Protein AF-H3CM18-F1 (afdb_monomer)

Solvent-accessible surface area (backbone atoms only — not comparable to full-atom values): 14205 Å² total; per-residue (Å²): 119,66,67,60,45,54,50,50,44,65,71,44,65,82,78,53,64,36,72,34,76,37,64,39,83,88,48,70,54,73,60,40,36,54,47,7,52,74,24,71,33,48,49,45,80,38,61,81,60,96,53,33,67,56,54,52,48,52,54,46,60,52,67,70,42,72,53,30,31,61,31,39,55,49,64,57,75,88,46,47,74,44,69,46,74,45,70,38,64,66,42,31,59,94,61,53,82,67,71,40,66,42,60,67,62,86,75,58,61,64,46,58,38,35,42,35,24,42,33,93,88,50,71,45,74,51,77,52,65,45,54,71,78,64,53,61,82,74,39,67,91,42,48,89,67,58,65,60,42,68,60,51,49,34,50,51,54,44,37,53,52,25,56,53,43,36,76,46,84,54,77,64,57,17,51,52,27,44,52,52,28,38,54,50,27,61,76,71,68,45,68,36,81,79,36,69,46,76,50,76,67,94,84,88,63,96,68,68,49,72,49,70,40,75,51,74,69,56,46,47,51,43,61,74,66,67,62,80,86,58,96,71,68,79,75,73,77,76,78,82,74,72

Radius of gyration: 20.92 Å; Cα contacts (8 Å, |Δi|>4): 311; chains: 1; bounding box: 53×50×68 Å

Organism: Tetraodon nigroviridis (NCBI:txid99883)

pLDDT: mean 83.77, std 15.46, range [30.53, 97.31]

Nearest PDB structures (foldseek):
  6fpz-assembly2_B  TM=9.221E-01  e=5.037E-20  Homo sapiens
  6fpy-assembly2_B  TM=8.933E-01  e=3.295E-20  Homo sapiens
  6fpy-assembly1_A  TM=9.038E-01  e=7.247E-20  Homo sapiens
  9c4f-assembly1_I  TM=1.002E+00  e=1.007E-04  Homo sapiens
  4fx5-assembly1_A  TM=4.300E-01  e=2.652E-05  Catenulispora acidiphila DSM 44928

Mean predicted aligned error: 8.98 Å

Structure (mmCIF, N/CA/C/O backbone):
data_AF-H3CM18-F1
#
_entry.id   AF-H3CM18-F1
#
loop_
_atom_site.group_PDB
_atom_site.id
_atom_site.type_symbol
_atom_site.label_atom_id
_atom_site.label_alt_id
_atom_site.label_comp_id
_atom_site.label_asym_id
_atom_site.label_entity_id
_atom_site.label_seq_id
_atom_site.pdbx_PDB_ins_code
_atom_site.Cartn_x
_atom_site.Cartn_y
_atom_site.Cartn_z
_atom_site.occupancy
_atom_site.B_iso_or_equiv
_atom_site.auth_seq_id
_atom_site.auth_comp_id
_atom_site.auth_asym_id
_atom_site.auth_atom_id
_atom_site.pdbx_PDB_model_num
ATOM 1 N N . ILE A 1 1 ? -10.435 23.063 1.776 1.00 58.28 1 ILE A N 1
ATOM 2 C CA . ILE A 1 1 ? -10.333 21.583 1.807 1.00 58.28 1 ILE A CA 1
ATOM 3 C C . ILE A 1 1 ? -9.225 21.092 2.759 1.00 58.28 1 ILE A C 1
ATOM 5 O O . ILE A 1 1 ? -9.538 20.151 3.476 1.00 58.28 1 ILE A O 1
ATOM 9 N N . PRO A 1 2 ? -8.047 21.751 2.907 1.00 77.19 2 PRO A N 1
ATOM 10 C CA . PRO A 1 2 ? -7.020 21.312 3.871 1.00 77.19 2 PRO A CA 1
ATOM 11 C C . PRO A 1 2 ? -7.484 21.345 5.336 1.00 77.19 2 PRO A C 1
ATOM 13 O O . PRO A 1 2 ? -7.176 20.444 6.100 1.00 77.19 2 PRO A O 1
ATOM 16 N N . VAL A 1 3 ? -8.314 22.332 5.703 1.00 92.75 3 VAL A N 1
ATOM 17 C CA . VAL A 1 3 ? -8.737 22.569 7.099 1.00 92.75 3 VAL A CA 1
ATOM 18 C C . VAL A 1 3 ? -9.345 21.332 7.770 1.00 92.75 3 VAL A C 1
ATOM 20 O O . VAL A 1 3 ? -9.093 21.083 8.940 1.00 92.75 3 VAL A O 1
ATOM 23 N N . ILE A 1 4 ? -10.146 20.534 7.052 1.00 93.31 4 ILE A N 1
ATOM 24 C CA . ILE A 1 4 ? -10.761 19.340 7.656 1.00 93.31 4 ILE A CA 1
ATOM 25 C C . ILE A 1 4 ? -9.709 18.248 7.881 1.00 93.31 4 ILE A C 1
ATOM 27 O O . ILE A 1 4 ? -9.710 17.634 8.940 1.00 93.31 4 ILE A O 1
ATOM 31 N N . GLN A 1 5 ? -8.812 18.026 6.917 1.00 90.94 5 GLN A N 1
ATOM 32 C CA . GLN A 1 5 ? -7.733 17.038 7.037 1.00 90.94 5 GLN A CA 1
ATOM 33 C C . GLN A 1 5 ? -6.787 17.401 8.186 1.00 90.94 5 GLN A C 1
ATOM 35 O O . GLN A 1 5 ? -6.513 16.556 9.033 1.00 90.94 5 GLN A O 1
ATOM 40 N N . GLU A 1 6 ? -6.397 18.674 8.288 1.00 91.38 6 GLU A N 1
ATOM 41 C CA . GLU A 1 6 ? -5.585 19.191 9.395 1.00 91.38 6 GLU A CA 1
ATOM 42 C C . GLU A 1 6 ? -6.279 19.012 10.749 1.00 91.38 6 GLU A C 1
ATOM 44 O O . GLU A 1 6 ? -5.667 18.511 11.691 1.00 91.38 6 GLU A O 1
ATOM 49 N N . ASN A 1 7 ? -7.568 19.357 10.846 1.00 95.19 7 ASN A N 1
ATOM 50 C CA . ASN A 1 7 ? -8.335 19.201 12.082 1.00 95.19 7 ASN A CA 1
ATOM 51 C C . ASN A 1 7 ? -8.431 17.734 12.517 1.00 95.19 7 ASN A C 1
ATOM 53 O O . ASN A 1 7 ? -8.271 17.433 13.697 1.00 95.19 7 ASN A O 1
ATOM 57 N N . VAL A 1 8 ? -8.695 16.823 11.575 1.00 94.50 8 VAL A N 1
ATOM 58 C CA . VAL A 1 8 ? -8.793 15.383 11.850 1.00 94.50 8 VAL A CA 1
ATOM 59 C C . VAL A 1 8 ? -7.440 14.831 12.289 1.00 94.50 8 VAL A C 1
ATOM 61 O O . VAL A 1 8 ? -7.366 14.177 13.326 1.00 94.50 8 VAL A O 1
ATOM 64 N N . LYS A 1 9 ? -6.364 15.167 11.570 1.00 92.00 9 LYS A N 1
ATOM 65 C CA . LYS A 1 9 ? -4.993 14.769 11.913 1.00 92.00 9 LYS A CA 1
ATOM 66 C C . LYS A 1 9 ? -4.586 15.249 13.306 1.00 92.00 9 LYS A C 1
ATOM 68 O O . LYS A 1 9 ? -4.049 14.475 14.097 1.00 92.00 9 LYS A O 1
ATOM 73 N N . ALA A 1 10 ? -4.888 16.506 13.632 1.00 94.19 10 ALA A N 1
ATOM 74 C CA . ALA A 1 10 ? -4.617 17.075 14.948 1.00 94.19 10 ALA A CA 1
ATOM 75 C C . ALA A 1 10 ? -5.433 16.400 16.062 1.00 94.19 10 ALA A C 1
ATOM 77 O O . ALA A 1 10 ? -4.919 16.210 17.161 1.00 94.19 10 ALA A O 1
ATOM 78 N N . ALA A 1 11 ? -6.687 16.028 15.786 1.00 95.31 11 ALA A N 1
ATOM 79 C CA . ALA A 1 11 ? -7.557 15.373 16.758 1.00 95.31 11 ALA A CA 1
ATOM 80 C C . ALA A 1 11 ? -7.178 13.905 17.012 1.00 95.31 11 ALA A C 1
ATOM 82 O O . ALA A 1 11 ? -7.255 13.452 18.150 1.00 95.31 11 ALA A O 1
ATOM 83 N N . ILE A 1 12 ? -6.773 13.168 15.973 1.00 95.25 12 ILE A N 1
ATOM 84 C CA . ILE A 1 12 ? -6.346 11.766 16.084 1.00 95.25 12 ILE A CA 1
ATOM 85 C C . ILE A 1 12 ? -4.975 11.666 16.757 1.00 95.25 12 ILE A C 1
ATOM 87 O O . ILE A 1 12 ? -4.747 10.760 17.559 1.00 95.25 12 ILE A O 1
ATOM 91 N N . GLY A 1 13 ? -4.050 12.574 16.430 1.00 91.31 13 GLY A N 1
ATOM 92 C CA . GLY A 1 13 ? -2.745 12.660 17.091 1.00 91.31 13 GLY A CA 1
ATOM 93 C C . GLY A 1 13 ? -1.911 11.375 17.012 1.00 91.31 13 GLY A C 1
ATOM 94 O O . GLY A 1 13 ? -1.118 11.114 17.911 1.00 91.31 13 GLY A O 1
ATOM 95 N N . GLY A 1 14 ? -2.127 10.549 15.982 1.00 87.38 14 GLY A N 1
ATOM 96 C CA . GLY A 1 14 ? -1.468 9.250 15.802 1.00 87.38 14 GLY A CA 1
ATOM 97 C C . GLY A 1 14 ? -1.941 8.133 16.741 1.00 87.38 14 GLY A C 1
ATOM 98 O O . GLY A 1 14 ? -1.372 7.050 16.711 1.00 87.38 14 GLY A O 1
ATOM 99 N N . GLN A 1 15 ? -2.968 8.364 17.566 1.00 87.75 15 GLN A N 1
ATOM 100 C CA . GLN A 1 15 ? -3.438 7.388 18.562 1.00 87.75 15 GLN A CA 1
ATOM 101 C C . GLN A 1 15 ? -4.435 6.365 18.007 1.00 87.75 15 GLN A C 1
ATOM 103 O O . GLN A 1 15 ? -4.699 5.346 18.642 1.00 87.75 15 GLN A O 1
ATOM 108 N N . MET A 1 16 ? -5.040 6.658 16.858 1.00 88.94 16 MET A N 1
ATOM 109 C CA . MET A 1 16 ? -6.046 5.818 16.216 1.00 88.94 16 MET A CA 1
ATOM 110 C C . MET A 1 16 ? -5.800 5.794 14.712 1.00 88.94 16 MET A C 1
ATOM 112 O O . MET A 1 16 ? -5.297 6.767 14.150 1.00 88.94 16 MET A O 1
ATOM 116 N N . SER A 1 17 ? -6.207 4.709 14.062 1.00 91.88 17 SER A N 1
ATOM 117 C CA . SER A 1 17 ? -6.252 4.652 12.603 1.00 91.88 17 SER A CA 1
ATOM 118 C C . SER A 1 17 ? -7.603 5.113 12.081 1.00 91.88 17 SER A C 1
ATOM 120 O O . SER A 1 17 ? -8.644 4.779 12.651 1.00 91.88 17 SER A O 1
ATOM 122 N N . LEU A 1 18 ? -7.593 5.862 10.979 1.00 94.38 18 LEU A N 1
ATOM 123 C CA . LEU A 1 18 ? -8.806 6.298 10.296 1.00 94.38 18 LEU A CA 1
ATOM 124 C C . LEU A 1 18 ? -8.999 5.541 8.988 1.00 94.38 18 LEU A C 1
ATOM 126 O O . LEU A 1 18 ? -8.220 5.678 8.048 1.00 94.38 18 LEU A O 1
ATOM 130 N N . PHE A 1 19 ? -10.115 4.828 8.907 1.00 95.31 19 PHE A N 1
ATOM 131 C CA . PHE A 1 19 ? -10.556 4.151 7.700 1.00 95.31 19 PHE A CA 1
ATOM 132 C C . PHE A 1 19 ? -11.755 4.873 7.091 1.00 95.31 19 PHE A C 1
ATOM 134 O O . PHE A 1 19 ? -12.797 5.003 7.735 1.00 95.31 19 PHE A O 1
ATOM 141 N N . SER A 1 20 ? -11.623 5.343 5.850 1.00 95.75 20 SER A N 1
ATOM 142 C CA . SER A 1 20 ? -12.697 6.078 5.170 1.00 95.75 20 SER A CA 1
ATOM 143 C C . SER A 1 20 ? -13.410 5.211 4.138 1.00 95.75 20 SER A C 1
ATOM 145 O O . SER A 1 20 ? -12.782 4.652 3.245 1.00 95.75 20 SER A O 1
ATOM 147 N N . LEU A 1 21 ? -14.739 5.163 4.196 1.00 95.69 21 LEU A N 1
ATOM 148 C CA . LEU A 1 21 ? -15.564 4.422 3.239 1.00 95.69 21 LEU A CA 1
ATOM 149 C C . LEU A 1 21 ? -16.288 5.393 2.303 1.00 95.69 21 LEU A C 1
ATOM 151 O O . LEU A 1 21 ? -17.205 6.107 2.707 1.00 95.69 21 LEU A O 1
ATOM 155 N N . GLY A 1 22 ? -15.861 5.439 1.043 1.00 94.75 22 GLY A N 1
ATOM 156 C CA . GLY A 1 22 ? -16.456 6.292 0.018 1.00 94.75 22 GLY A CA 1
ATOM 157 C C . GLY A 1 22 ? -17.560 5.567 -0.746 1.00 94.75 22 GLY A C 1
ATOM 158 O O . GLY A 1 22 ? -17.254 4.821 -1.677 1.00 94.75 22 GLY A O 1
ATOM 159 N N . PHE A 1 23 ? -18.825 5.813 -0.401 1.00 94.12 23 PHE A N 1
ATOM 160 C CA . PHE A 1 23 ? -19.986 5.175 -1.036 1.00 94.12 23 PHE A CA 1
ATOM 161 C C . PHE A 1 23 ? -20.404 5.897 -2.324 1.00 94.12 23 PHE A C 1
ATOM 163 O O . PHE A 1 23 ? -20.745 7.077 -2.281 1.00 94.12 23 PHE A O 1
ATOM 170 N N . GLY A 1 24 ? -20.383 5.188 -3.455 1.00 89.69 24 GLY A N 1
ATOM 171 C CA . GLY A 1 24 ? -20.892 5.667 -4.744 1.00 89.69 24 GLY A CA 1
ATOM 172 C C . GLY A 1 24 ? -20.149 6.861 -5.350 1.00 89.69 24 GLY A C 1
ATOM 173 O O . GLY A 1 24 ? -19.279 7.477 -4.736 1.00 89.69 24 GLY A O 1
ATOM 174 N N . ASN A 1 25 ? -20.469 7.224 -6.590 1.00 88.06 25 ASN A N 1
ATOM 175 C CA . ASN A 1 25 ? -19.660 8.178 -7.362 1.00 88.06 25 ASN A CA 1
ATOM 176 C C . ASN A 1 25 ? -19.672 9.633 -6.883 1.00 88.06 25 ASN A C 1
ATOM 178 O O . ASN A 1 25 ? -18.815 10.407 -7.303 1.00 88.06 25 ASN A O 1
ATOM 182 N N . ASP A 1 26 ? -20.507 9.974 -5.903 1.00 88.94 26 ASP A N 1
ATOM 183 C CA . ASP A 1 26 ? -20.708 11.342 -5.415 1.00 88.94 26 ASP A CA 1
ATOM 184 C C . ASP A 1 26 ? -19.855 11.780 -4.225 1.00 88.94 26 ASP A C 1
ATOM 186 O O . ASP A 1 26 ? -20.077 12.834 -3.629 1.00 88.94 26 ASP A O 1
ATOM 190 N N . VAL A 1 27 ? -18.784 11.038 -3.952 1.00 90.31 27 VAL A N 1
ATOM 191 C CA . VAL A 1 27 ? -17.781 11.394 -2.946 1.00 90.31 27 VAL A CA 1
ATOM 192 C C . VAL A 1 27 ? -16.486 11.898 -3.580 1.00 90.31 27 VAL A C 1
ATOM 194 O O . VAL A 1 27 ? -16.049 11.426 -4.628 1.00 90.31 27 VAL A O 1
ATOM 197 N N . LYS A 1 28 ? -15.812 12.832 -2.904 1.00 90.88 28 LYS A N 1
ATOM 198 C CA . LYS A 1 28 ? -14.442 13.233 -3.249 1.00 90.88 28 LYS A CA 1
ATOM 199 C C . LYS A 1 28 ? -13.460 12.194 -2.710 1.00 90.88 28 LYS A C 1
ATOM 201 O O . LYS A 1 28 ? -12.864 12.397 -1.657 1.00 90.88 28 LYS A O 1
ATOM 206 N N . TYR A 1 29 ? -13.300 11.078 -3.414 1.00 90.50 29 TYR A N 1
ATOM 207 C CA . TYR A 1 29 ? -12.413 9.994 -2.975 1.00 90.50 29 TYR A CA 1
ATOM 208 C C . TYR A 1 29 ? -10.959 10.427 -2.704 1.00 90.50 29 TYR A C 1
ATOM 210 O O . TYR A 1 29 ? -10.452 10.075 -1.644 1.00 90.50 29 TYR A O 1
ATOM 218 N N . PRO A 1 30 ? -10.305 11.258 -3.544 1.00 88.50 30 PRO A N 1
ATOM 219 C CA . PRO A 1 30 ? -8.938 11.729 -3.280 1.00 88.50 30 PRO A CA 1
ATOM 220 C C . PRO A 1 30 ? -8.786 12.435 -1.927 1.00 88.50 30 PRO A C 1
ATOM 222 O O . PRO A 1 30 ? -7.756 12.334 -1.268 1.00 88.50 30 PRO A O 1
ATOM 225 N N . PHE A 1 31 ? -9.833 13.133 -1.480 1.00 90.50 31 PHE A N 1
ATOM 226 C CA . PHE A 1 31 ? -9.851 13.770 -0.167 1.00 90.50 31 PHE A CA 1
ATOM 227 C C . PHE A 1 31 ? -9.885 12.739 0.973 1.00 90.50 31 PHE A C 1
ATOM 229 O O . PHE A 1 31 ? -9.154 12.900 1.951 1.00 90.50 31 PHE A O 1
ATOM 236 N N . LEU A 1 32 ? -10.697 11.683 0.835 1.00 92.81 32 LEU A N 1
ATOM 237 C CA . LEU A 1 32 ? -10.768 10.581 1.801 1.00 92.81 32 LEU A CA 1
ATOM 238 C C . LEU A 1 32 ? -9.473 9.765 1.842 1.00 92.81 32 LEU A C 1
ATOM 240 O O . LEU A 1 32 ? -9.028 9.377 2.920 1.00 92.81 32 LEU A O 1
ATOM 244 N N . ASP A 1 33 ? -8.871 9.527 0.678 1.00 89.94 33 ASP A N 1
ATOM 245 C CA . ASP A 1 33 ? -7.618 8.787 0.528 1.00 89.94 33 ASP A CA 1
ATOM 246 C C . ASP A 1 33 ? -6.479 9.490 1.270 1.00 89.94 33 ASP A C 1
ATOM 248 O O . ASP A 1 33 ? -5.867 8.904 2.161 1.00 89.94 33 ASP A O 1
ATOM 252 N N . VAL A 1 34 ? -6.280 10.789 1.017 1.00 88.94 34 VAL A N 1
ATOM 253 C CA . VAL A 1 34 ? -5.279 11.588 1.743 1.00 88.94 34 VAL A CA 1
ATOM 254 C C . VAL A 1 34 ? -5.578 11.623 3.245 1.00 88.94 34 VAL A C 1
ATOM 256 O O . VAL A 1 34 ? -4.678 11.384 4.043 1.00 88.94 34 VAL A O 1
ATOM 259 N N . MET A 1 35 ? -6.835 11.852 3.648 1.00 91.19 35 MET A N 1
ATOM 260 C CA . MET A 1 35 ? -7.200 11.915 5.070 1.00 91.19 35 MET A CA 1
ATOM 261 C C . MET A 1 35 ? -6.902 10.603 5.810 1.00 91.19 35 MET A C 1
ATOM 263 O O . MET A 1 35 ? -6.413 10.641 6.934 1.00 91.19 35 MET A O 1
ATOM 267 N N . SER A 1 36 ? -7.191 9.454 5.197 1.00 93.19 36 SER A N 1
ATOM 268 C CA . SER A 1 36 ? -6.970 8.142 5.822 1.00 93.19 36 SER A CA 1
ATOM 269 C C . SER A 1 36 ? -5.478 7.822 5.925 1.00 93.19 36 SER A C 1
ATOM 271 O O . SER A 1 36 ? -5.008 7.412 6.984 1.00 93.19 36 SER A O 1
ATOM 273 N N . ARG A 1 37 ? -4.711 8.103 4.862 1.00 88.38 37 ARG A N 1
ATOM 274 C CA . ARG A 1 37 ? -3.256 7.877 4.818 1.00 88.38 37 ARG A CA 1
ATOM 275 C C . ARG A 1 37 ? -2.498 8.710 5.844 1.00 88.38 37 ARG A C 1
ATOM 277 O O . ARG A 1 37 ? -1.578 8.212 6.479 1.00 88.38 37 ARG A O 1
ATOM 284 N N . GLU A 1 38 ? -2.901 9.962 6.048 1.00 88.31 38 GLU A N 1
ATOM 285 C CA . GLU A 1 38 ? -2.305 10.819 7.081 1.00 88.31 38 GLU A CA 1
ATOM 286 C C . GLU A 1 38 ? -2.602 10.357 8.517 1.00 88.31 38 GLU A C 1
ATOM 288 O O . GLU A 1 38 ? -2.036 10.905 9.462 1.00 88.31 38 GLU A O 1
ATOM 293 N N . ASN A 1 39 ? -3.492 9.376 8.681 1.00 92.00 39 ASN A N 1
ATOM 294 C CA . ASN A 1 39 ? -3.967 8.860 9.958 1.00 92.00 39 ASN A CA 1
ATOM 295 C C . ASN A 1 39 ? -3.886 7.325 10.000 1.00 92.00 39 ASN A C 1
ATOM 297 O O . ASN A 1 39 ? -4.820 6.675 10.463 1.00 92.00 39 ASN A O 1
ATOM 301 N N . ASN A 1 40 ? -2.786 6.747 9.502 1.00 90.44 40 ASN A N 1
ATOM 302 C CA . ASN A 1 40 ? -2.446 5.322 9.633 1.00 90.44 40 ASN A CA 1
ATOM 303 C C . ASN A 1 40 ? -3.547 4.346 9.172 1.00 90.44 40 ASN A C 1
ATOM 305 O O . ASN A 1 40 ? -3.694 3.258 9.731 1.00 90.44 40 ASN A O 1
ATOM 309 N N . GLY A 1 41 ? -4.352 4.739 8.187 1.00 90.81 41 GLY A N 1
ATOM 310 C CA . GLY A 1 41 ? -5.407 3.904 7.626 1.00 90.81 41 GLY A CA 1
ATOM 311 C C . GLY A 1 41 ? -5.527 4.064 6.117 1.00 90.81 41 GLY A C 1
ATOM 312 O O . GLY A 1 41 ? -4.662 4.635 5.452 1.00 90.81 41 GLY A O 1
ATOM 313 N N . LEU A 1 42 ? -6.619 3.545 5.560 1.00 90.81 42 LEU A N 1
ATOM 314 C CA . LEU A 1 42 ? -6.871 3.553 4.120 1.00 90.81 42 LEU A CA 1
ATOM 315 C C . LEU A 1 42 ? -8.297 3.984 3.793 1.00 90.81 42 LEU A C 1
ATOM 317 O O . LEU A 1 42 ? -9.218 3.841 4.601 1.00 90.81 42 LEU A O 1
ATOM 321 N N . ALA A 1 43 ? -8.476 4.505 2.582 1.00 92.81 43 ALA A N 1
ATOM 322 C CA . ALA A 1 43 ? -9.797 4.717 2.019 1.00 92.81 43 ALA A CA 1
ATOM 323 C C . ALA A 1 43 ? -10.206 3.504 1.177 1.00 92.81 43 ALA A C 1
ATOM 325 O O . ALA A 1 43 ? -9.397 2.966 0.421 1.00 92.81 43 ALA A O 1
ATOM 326 N N . ARG A 1 44 ? -11.470 3.090 1.286 1.00 93.38 44 ARG A N 1
ATOM 327 C CA . ARG A 1 44 ? -12.064 2.032 0.465 1.00 93.38 44 ARG A CA 1
ATOM 328 C C . ARG A 1 44 ? -13.285 2.562 -0.262 1.00 93.38 44 ARG A C 1
ATOM 330 O O . ARG A 1 44 ? -14.120 3.287 0.285 1.00 93.38 44 ARG A O 1
ATOM 337 N N . ARG A 1 45 ? -13.390 2.174 -1.526 1.00 91.38 45 ARG A N 1
ATOM 338 C CA . ARG A 1 45 ? -14.547 2.444 -2.365 1.00 91.38 45 ARG A CA 1
ATOM 339 C C . ARG A 1 45 ? -15.639 1.414 -2.109 1.00 91.38 45 ARG A C 1
ATOM 341 O O . ARG A 1 45 ? -15.365 0.225 -2.205 1.00 91.38 45 ARG A O 1
ATOM 348 N N . ILE A 1 46 ? -16.856 1.884 -1.845 1.00 93.12 46 ILE A N 1
ATOM 349 C CA . ILE A 1 46 ? -18.059 1.049 -1.817 1.00 93.12 46 ILE A CA 1
ATOM 350 C C . ILE A 1 46 ? -18.895 1.400 -3.044 1.00 93.12 46 ILE A C 1
ATOM 352 O O . ILE A 1 46 ? -19.322 2.547 -3.198 1.00 93.12 46 ILE A O 1
ATOM 356 N N . TYR A 1 47 ? -19.074 0.437 -3.941 1.00 90.81 47 TYR A N 1
ATOM 357 C CA . TYR A 1 47 ? -19.869 0.620 -5.152 1.00 90.81 47 TYR A CA 1
ATOM 358 C C . T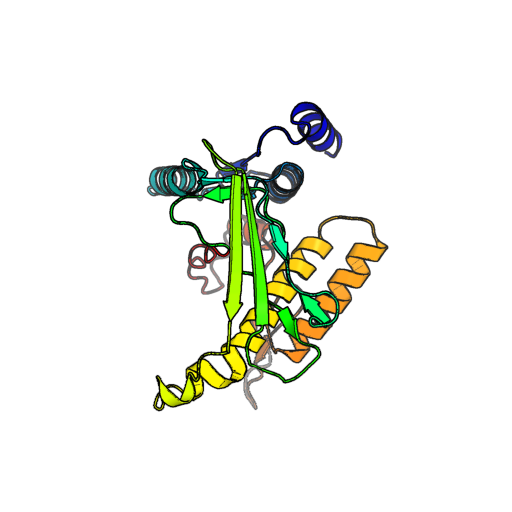YR A 1 47 ? -21.351 0.450 -4.841 1.00 90.81 47 TYR A C 1
ATOM 360 O O . TYR A 1 47 ? -21.741 -0.389 -4.030 1.00 90.81 47 TYR A O 1
ATOM 368 N N . GLU A 1 48 ? -22.182 1.257 -5.494 1.00 90.06 48 GLU A N 1
ATOM 369 C CA . GLU A 1 48 ? -23.630 1.174 -5.335 1.00 90.06 48 GLU A CA 1
ATOM 370 C C . GLU A 1 48 ? -24.140 -0.080 -6.043 1.00 90.06 48 GLU A C 1
ATOM 372 O O . GLU A 1 48 ? -23.915 -0.272 -7.237 1.00 90.06 48 GLU A O 1
ATOM 377 N N . GLY A 1 49 ? -24.820 -0.948 -5.304 1.00 90.19 49 GLY A N 1
ATOM 378 C CA . GLY A 1 49 ? -25.264 -2.232 -5.823 1.00 90.19 49 GLY A CA 1
ATOM 379 C C . GLY A 1 49 ? -25.905 -3.090 -4.744 1.00 90.19 49 GLY A C 1
ATOM 380 O O . GLY A 1 49 ? -25.900 -2.748 -3.559 1.00 90.19 49 GLY A O 1
ATOM 381 N N . SER A 1 50 ? -26.463 -4.229 -5.154 1.00 85.00 50 SER A N 1
ATOM 382 C CA . SER A 1 50 ? -27.045 -5.211 -4.230 1.00 85.00 50 SER A CA 1
ATOM 383 C C . SER A 1 50 ? -26.009 -5.845 -3.294 1.00 85.00 50 SER A C 1
ATOM 385 O O . SER A 1 50 ? -26.366 -6.379 -2.250 1.00 85.00 50 SER A O 1
ATOM 387 N N . ASP A 1 51 ? -24.734 -5.791 -3.665 1.00 92.25 51 ASP A N 1
ATOM 388 C CA . ASP A 1 51 ? -23.589 -6.335 -2.942 1.00 92.25 51 ASP A CA 1
ATOM 389 C C . ASP A 1 51 ? -22.894 -5.303 -2.035 1.00 92.25 51 ASP A C 1
ATOM 391 O O . ASP A 1 51 ? -21.960 -5.662 -1.322 1.00 92.25 51 ASP A O 1
ATOM 395 N N . ALA A 1 52 ? -23.355 -4.047 -1.987 1.00 92.75 52 ALA A N 1
ATOM 396 C CA . ALA A 1 52 ? -22.736 -3.002 -1.165 1.00 92.75 52 ALA A CA 1
ATOM 397 C C . ALA A 1 52 ? -22.638 -3.393 0.323 1.00 92.75 52 ALA A C 1
ATOM 399 O O . ALA A 1 52 ? -21.642 -3.107 0.984 1.00 92.75 52 ALA A O 1
ATOM 400 N N . ALA A 1 53 ? -23.644 -4.104 0.846 1.00 94.38 53 ALA A N 1
ATOM 401 C CA . ALA A 1 53 ? -23.616 -4.631 2.210 1.00 94.38 53 ALA A CA 1
ATOM 402 C C . ALA A 1 53 ? -22.482 -5.654 2.423 1.00 94.38 53 ALA A C 1
ATOM 404 O O . ALA A 1 53 ? -21.836 -5.636 3.468 1.00 94.38 53 ALA A O 1
ATOM 405 N N . LEU A 1 54 ? -22.200 -6.500 1.425 1.00 94.88 54 LEU A N 1
ATOM 406 C CA . LEU A 1 54 ? -21.098 -7.466 1.467 1.00 94.88 54 LEU A CA 1
ATOM 407 C C . LEU A 1 54 ? -19.740 -6.772 1.343 1.00 94.88 54 LEU A C 1
ATOM 409 O O . LEU A 1 54 ? -18.805 -7.160 2.032 1.00 94.88 54 LEU A O 1
ATOM 413 N N . GLN A 1 55 ? -19.633 -5.725 0.520 1.00 93.56 55 GLN A N 1
ATOM 414 C CA . GLN A 1 55 ? -18.412 -4.915 0.429 1.00 93.56 55 GLN A CA 1
ATOM 415 C C . GLN A 1 55 ? -18.079 -4.249 1.776 1.00 93.56 55 GLN A C 1
ATOM 417 O O . GLN A 1 55 ? -16.925 -4.253 2.198 1.00 93.56 55 GLN A O 1
ATOM 422 N N . LEU A 1 56 ? -19.091 -3.714 2.471 1.00 93.50 56 LEU A N 1
ATOM 423 C CA . LEU A 1 56 ? -18.938 -3.131 3.809 1.00 93.50 56 LEU A CA 1
ATOM 424 C C . LEU A 1 56 ? -18.528 -4.177 4.850 1.00 93.50 56 LEU A C 1
ATOM 426 O O . LEU A 1 56 ? -17.628 -3.919 5.646 1.00 93.50 56 LEU A O 1
ATOM 430 N N . GLN A 1 57 ? -19.175 -5.345 4.835 1.00 94.25 57 GLN A N 1
ATOM 431 C CA . GLN A 1 57 ? -18.838 -6.443 5.736 1.00 94.25 57 GLN A CA 1
ATOM 432 C C . GLN A 1 57 ? -17.408 -6.937 5.495 1.00 94.25 57 GLN A C 1
ATOM 434 O O . GLN A 1 57 ? -16.635 -7.010 6.441 1.00 94.25 57 GLN A O 1
ATOM 439 N N . GLY A 1 58 ? -17.039 -7.206 4.241 1.00 92.38 58 GLY A N 1
ATOM 440 C CA . GLY A 1 58 ? -15.700 -7.678 3.893 1.00 92.38 58 GLY A CA 1
ATOM 441 C C . GLY A 1 58 ? -14.612 -6.685 4.294 1.00 92.38 58 GLY A C 1
ATOM 442 O O . GLY A 1 58 ? -13.586 -7.090 4.831 1.00 92.38 58 GLY A O 1
ATOM 443 N N . PHE A 1 59 ? -14.863 -5.383 4.118 1.00 92.88 59 PHE A N 1
ATOM 444 C CA . PHE A 1 59 ? -13.953 -4.356 4.617 1.00 92.88 59 PHE A CA 1
ATOM 445 C C . PHE A 1 59 ? -13.824 -4.388 6.144 1.00 92.88 59 PHE A C 1
ATOM 447 O O . PHE A 1 59 ? -12.721 -4.283 6.669 1.00 92.88 59 PHE A O 1
ATOM 454 N N . TYR A 1 60 ? -14.936 -4.515 6.872 1.00 93.38 60 TYR A N 1
ATOM 455 C CA . TYR A 1 60 ? -14.884 -4.594 8.328 1.00 93.38 60 TYR A CA 1
ATOM 456 C C . TYR A 1 60 ? -14.115 -5.831 8.794 1.00 93.38 60 TYR A C 1
ATOM 458 O O . TYR A 1 60 ? -13.243 -5.705 9.646 1.00 93.38 60 TYR A O 1
ATOM 466 N N . ASP A 1 61 ? -14.385 -6.996 8.207 1.00 92.12 61 ASP A N 1
ATOM 467 C CA . ASP A 1 61 ? -13.702 -8.245 8.543 1.00 92.12 61 ASP A CA 1
ATOM 468 C C . ASP A 1 61 ? -12.176 -8.110 8.354 1.00 92.12 61 ASP A C 1
ATOM 470 O O . ASP A 1 61 ? -11.428 -8.527 9.238 1.00 92.12 61 ASP A O 1
ATOM 474 N N . GLU A 1 62 ? -11.728 -7.422 7.294 1.00 89.38 62 GLU A N 1
ATOM 475 C CA . GLU A 1 62 ? -10.315 -7.124 6.987 1.00 89.38 62 GLU A CA 1
ATOM 476 C C . GLU A 1 62 ? -9.607 -6.311 8.090 1.00 89.38 62 GLU A C 1
ATOM 478 O O . GLU A 1 62 ? -8.464 -6.611 8.428 1.00 89.38 62 GLU A O 1
ATOM 483 N N . VAL A 1 63 ? -10.270 -5.308 8.682 1.00 90.62 63 VAL A N 1
ATOM 484 C CA . VAL A 1 63 ? -9.654 -4.385 9.666 1.00 90.62 63 VAL A CA 1
ATOM 485 C C . VAL A 1 63 ? -10.105 -4.609 11.114 1.00 90.62 63 VAL A C 1
ATOM 487 O O . VAL A 1 63 ? -9.658 -3.921 12.031 1.00 90.62 63 VAL A O 1
ATOM 490 N N . SER A 1 64 ? -11.015 -5.553 11.357 1.00 91.06 64 SER A N 1
ATOM 491 C CA . SER A 1 64 ? -11.650 -5.754 12.671 1.00 91.06 64 SER A CA 1
ATOM 492 C C . SER A 1 64 ? -10.718 -6.333 13.737 1.00 91.06 64 SER A C 1
ATOM 494 O O . SER A 1 64 ? -10.994 -6.204 14.930 1.00 91.06 64 SER A O 1
ATOM 496 N N . SER A 1 65 ? -9.637 -6.997 13.322 1.00 91.75 65 SER A N 1
ATOM 497 C CA . SER A 1 65 ? -8.818 -7.844 14.194 1.00 91.75 65 SER A CA 1
ATOM 498 C C . SER A 1 65 ? -7.325 -7.502 14.089 1.00 91.75 65 SER A C 1
ATOM 500 O O . SER A 1 65 ? -6.577 -8.267 13.478 1.00 91.75 65 SER A O 1
ATOM 502 N N . PRO A 1 66 ? -6.861 -6.365 14.647 1.00 91.94 66 PRO A N 1
ATOM 503 C CA . PRO A 1 66 ? -5.440 -6.024 14.668 1.00 91.94 66 PRO A CA 1
ATOM 504 C C . PRO A 1 66 ? -4.663 -7.002 15.561 1.00 91.94 66 PRO A C 1
ATOM 506 O O . PRO A 1 66 ? -5.038 -7.244 16.709 1.00 91.94 66 PRO A O 1
ATOM 509 N N . LEU A 1 67 ? -3.581 -7.566 15.026 1.00 93.50 67 LEU A N 1
ATOM 510 C CA . LEU A 1 67 ? -2.695 -8.512 15.710 1.00 93.50 67 LEU A CA 1
ATOM 511 C C . LEU A 1 67 ? -1.440 -7.831 16.258 1.00 93.50 67 LEU A C 1
ATOM 513 O O . LEU A 1 67 ? -1.061 -8.091 17.399 1.00 93.50 67 LEU A O 1
ATOM 517 N N . LEU A 1 68 ? -0.814 -6.966 15.455 1.00 95.12 68 LEU A N 1
ATOM 518 C CA . LEU A 1 68 ? 0.368 -6.188 15.831 1.00 95.12 68 LEU A CA 1
ATOM 519 C C . LEU A 1 68 ? 0.182 -4.720 15.447 1.00 95.12 68 LEU A C 1
ATOM 521 O O . LEU A 1 68 ? -0.394 -4.422 14.400 1.00 95.12 68 LEU A O 1
ATOM 525 N N . LEU A 1 69 ? 0.698 -3.823 16.282 1.00 94.00 69 LEU A N 1
ATOM 526 C CA . LEU A 1 69 ? 0.879 -2.401 15.990 1.00 94.00 69 LEU A CA 1
ATOM 527 C C . LEU A 1 69 ? 2.368 -2.099 15.779 1.00 94.00 69 LEU A C 1
ATOM 529 O O . LEU A 1 69 ? 3.213 -2.864 16.238 1.00 94.00 69 LEU A O 1
ATOM 533 N N . ASP A 1 70 ? 2.687 -0.988 15.117 1.00 93.69 70 ASP A N 1
ATOM 534 C CA . ASP A 1 70 ? 4.061 -0.495 14.923 1.00 93.69 70 ASP A CA 1
ATOM 535 C C . ASP A 1 70 ? 5.032 -1.591 14.443 1.00 93.69 70 ASP A C 1
ATOM 537 O O . ASP A 1 70 ? 6.087 -1.837 15.034 1.00 93.69 70 ASP A O 1
ATOM 541 N N . VAL A 1 71 ? 4.637 -2.293 13.380 1.00 96.50 71 VAL A N 1
ATOM 542 C CA . VAL A 1 71 ? 5.416 -3.376 12.784 1.00 96.50 71 VAL A CA 1
ATOM 543 C C . VAL A 1 71 ? 6.619 -2.794 12.046 1.00 96.50 71 VAL A C 1
ATOM 545 O O . VAL A 1 71 ? 6.470 -1.948 11.169 1.00 96.50 71 VAL A O 1
ATOM 548 N N . ASP A 1 72 ? 7.813 -3.273 12.376 1.00 96.81 72 ASP A N 1
ATOM 549 C CA . ASP A 1 72 ? 9.092 -2.808 11.839 1.00 96.81 72 ASP A CA 1
ATOM 550 C C . ASP A 1 72 ? 9.910 -4.012 11.359 1.00 96.81 72 ASP A C 1
ATOM 552 O O . ASP A 1 72 ? 10.221 -4.918 12.139 1.00 96.81 72 ASP A O 1
ATOM 556 N N . LEU A 1 73 ? 10.241 -4.030 10.065 1.00 96.06 73 LEU A N 1
ATOM 557 C CA . LEU A 1 73 ? 11.071 -5.048 9.425 1.00 96.06 73 LEU A CA 1
ATOM 558 C C . LEU A 1 73 ? 12.450 -4.458 9.129 1.00 96.06 73 LEU A C 1
ATOM 560 O O . LEU A 1 73 ? 12.608 -3.592 8.266 1.00 96.06 73 LEU A O 1
ATOM 564 N N . ARG A 1 74 ? 13.473 -4.938 9.834 1.00 94.50 74 ARG A N 1
ATOM 565 C CA . ARG A 1 74 ? 14.846 -4.438 9.727 1.00 94.50 74 ARG A CA 1
ATOM 566 C C . ARG A 1 74 ? 15.731 -5.362 8.914 1.00 94.50 74 ARG A C 1
ATOM 568 O O . ARG A 1 74 ? 15.759 -6.578 9.117 1.00 94.50 74 ARG A O 1
ATOM 575 N N . TYR A 1 75 ? 16.531 -4.720 8.072 1.00 91.62 75 TYR A N 1
ATOM 576 C CA . TYR A 1 75 ? 17.539 -5.320 7.210 1.00 91.62 75 TYR A CA 1
ATOM 577 C C . TYR A 1 75 ? 18.869 -4.575 7.407 1.00 91.62 75 TYR A C 1
ATOM 579 O O . TYR A 1 75 ? 18.845 -3.400 7.772 1.00 91.62 75 TYR A O 1
ATOM 587 N N . PRO A 1 76 ? 20.035 -5.201 7.178 1.00 88.81 76 PRO A N 1
ATOM 588 C CA . PRO A 1 76 ? 21.313 -4.503 7.299 1.00 88.81 76 PRO A CA 1
ATOM 589 C C . PRO A 1 76 ? 21.479 -3.403 6.239 1.00 88.81 76 PRO A C 1
ATOM 591 O O . PRO A 1 76 ? 21.434 -3.685 5.040 1.00 88.81 76 PRO A O 1
ATOM 594 N N . ASP A 1 77 ? 21.768 -2.172 6.670 1.00 80.81 77 ASP A N 1
ATOM 595 C CA . ASP A 1 77 ? 21.927 -0.995 5.790 1.00 80.81 77 ASP A CA 1
ATOM 596 C C . ASP A 1 77 ? 23.007 -1.180 4.707 1.00 80.81 77 ASP A C 1
ATOM 598 O O . ASP A 1 77 ? 22.938 -0.649 3.593 1.00 80.81 77 ASP A O 1
ATOM 602 N N . ASN A 1 78 ? 24.043 -1.956 5.025 1.00 83.81 78 ASN A N 1
ATOM 603 C CA . ASN A 1 78 ? 25.141 -2.248 4.112 1.00 83.81 78 ASN A CA 1
ATOM 604 C C . ASN A 1 78 ? 24.812 -3.347 3.090 1.00 83.81 78 ASN A C 1
ATOM 606 O O . ASN A 1 78 ? 25.598 -3.540 2.167 1.00 83.81 78 ASN A O 1
ATOM 610 N N . ALA A 1 79 ? 23.684 -4.046 3.230 1.00 83.56 79 ALA A N 1
ATOM 611 C CA . ALA A 1 79 ? 23.321 -5.183 2.389 1.00 83.56 79 ALA A CA 1
ATOM 612 C C . ALA A 1 79 ? 22.203 -4.875 1.376 1.00 83.56 79 ALA A C 1
ATOM 614 O O . ALA A 1 79 ? 22.006 -5.655 0.442 1.00 83.56 79 ALA A O 1
ATOM 615 N N . VAL A 1 80 ? 21.495 -3.751 1.533 1.00 88.06 80 VAL A N 1
ATOM 616 C CA . VAL A 1 80 ? 20.349 -3.356 0.698 1.00 88.06 80 VAL A CA 1
ATOM 617 C C . VAL A 1 80 ? 20.649 -2.049 -0.047 1.00 88.06 80 VAL A C 1
ATOM 619 O O . VAL A 1 80 ? 21.201 -1.108 0.526 1.00 88.06 80 VAL A O 1
ATOM 622 N N . ASP A 1 81 ? 20.316 -2.011 -1.337 1.00 88.19 81 ASP A N 1
ATOM 623 C CA . ASP A 1 81 ? 20.374 -0.830 -2.212 1.00 88.19 81 ASP A CA 1
ATOM 624 C C . ASP A 1 81 ? 19.053 -0.065 -2.235 1.00 88.19 81 ASP A C 1
ATOM 626 O O . ASP A 1 81 ? 19.033 1.162 -2.190 1.00 88.19 81 ASP A O 1
ATOM 630 N N . SER A 1 82 ? 17.943 -0.795 -2.323 1.00 90.50 82 SER A N 1
ATOM 631 C CA . SER A 1 82 ? 16.593 -0.243 -2.400 1.00 90.50 82 SER A CA 1
ATOM 632 C C . SER A 1 82 ? 15.642 -1.151 -1.638 1.00 90.50 82 SER A C 1
ATOM 634 O O . SER A 1 82 ? 15.769 -2.372 -1.711 1.00 90.50 82 SER A O 1
ATOM 636 N N . LEU A 1 83 ? 14.699 -0.564 -0.912 1.00 93.69 83 LEU A N 1
ATOM 637 C CA . LEU A 1 83 ? 13.717 -1.272 -0.104 1.00 93.69 83 LEU A CA 1
ATOM 638 C C . LEU A 1 83 ? 12.376 -0.555 -0.237 1.00 93.69 83 LEU A C 1
ATOM 640 O O . LEU A 1 83 ? 12.330 0.676 -0.245 1.00 93.69 83 LEU A O 1
ATOM 644 N N . THR A 1 84 ? 11.298 -1.321 -0.335 1.00 95.12 84 THR A N 1
ATOM 645 C CA . THR A 1 84 ? 9.942 -0.796 -0.179 1.00 95.12 84 THR A CA 1
ATOM 646 C C . THR A 1 84 ? 9.689 -0.400 1.278 1.00 95.12 84 THR A C 1
ATOM 648 O O . THR A 1 84 ? 10.509 -0.670 2.155 1.00 95.12 84 THR A O 1
ATOM 651 N N . THR A 1 85 ? 8.532 0.197 1.569 1.00 93.94 85 THR A N 1
ATOM 652 C CA . THR A 1 85 ? 8.062 0.386 2.953 1.00 93.94 85 THR A CA 1
ATOM 653 C C . THR A 1 85 ? 8.305 -0.865 3.796 1.00 93.94 85 THR A C 1
ATOM 655 O O . THR A 1 85 ? 7.942 -1.968 3.395 1.00 93.94 85 THR A O 1
ATOM 658 N N . ASN A 1 86 ? 8.943 -0.678 4.947 1.00 95.12 86 ASN A N 1
ATOM 659 C CA . ASN A 1 86 ? 9.277 -1.726 5.906 1.00 95.12 86 ASN A CA 1
ATOM 660 C C . ASN A 1 86 ? 8.734 -1.429 7.313 1.00 95.12 86 ASN A C 1
ATOM 662 O O . ASN A 1 86 ? 9.018 -2.170 8.251 1.00 95.12 86 ASN A O 1
ATOM 666 N N . GLN A 1 87 ? 7.968 -0.344 7.444 1.00 94.62 87 GLN A N 1
ATOM 667 C CA . GLN A 1 87 ? 7.320 0.093 8.670 1.00 94.62 87 GLN A CA 1
ATOM 668 C C . GLN A 1 87 ? 5.828 0.234 8.420 1.00 94.62 87 GLN A C 1
ATOM 670 O O . GLN A 1 87 ? 5.407 0.978 7.534 1.00 94.62 87 GLN A O 1
ATOM 675 N N . PHE A 1 88 ? 5.036 -0.477 9.209 1.00 93.81 88 PHE A N 1
ATOM 676 C CA . PHE A 1 88 ? 3.596 -0.574 9.040 1.00 93.81 88 PHE A CA 1
ATOM 677 C C . PHE A 1 88 ? 2.924 -0.325 10.376 1.00 93.81 88 PHE A C 1
ATOM 679 O O . PHE A 1 88 ? 3.288 -0.911 11.390 1.00 93.81 88 PHE A O 1
ATOM 686 N N . SER A 1 89 ? 1.913 0.536 10.392 1.00 92.44 89 SER A N 1
ATOM 687 C CA . SER A 1 89 ? 1.238 0.876 11.643 1.00 92.44 89 SER A CA 1
ATOM 688 C C . SER A 1 89 ? 0.512 -0.318 12.256 1.00 92.44 89 SER A C 1
ATOM 690 O O . SER A 1 89 ? 0.353 -0.361 13.473 1.00 92.44 89 SER A O 1
ATOM 692 N N . GLN A 1 90 ? 0.011 -1.243 11.428 1.00 92.62 90 GLN A N 1
ATOM 693 C CA . GLN A 1 90 ? -0.891 -2.317 11.843 1.00 92.62 90 GLN A CA 1
ATOM 694 C C . GLN A 1 90 ? -0.721 -3.556 10.959 1.00 92.62 90 GLN A C 1
ATOM 696 O O . GLN A 1 90 ? -0.551 -3.434 9.748 1.00 92.62 90 GLN A O 1
ATOM 701 N N . LEU A 1 91 ? -0.838 -4.737 11.565 1.00 94.19 91 LEU A N 1
ATOM 702 C CA . LEU A 1 91 ? -1.031 -6.021 10.888 1.00 94.19 91 LEU A CA 1
ATOM 703 C C . LEU A 1 91 ? -2.339 -6.637 11.383 1.00 94.19 91 LEU A C 1
ATOM 705 O O . LEU A 1 91 ? -2.502 -6.840 12.588 1.00 94.19 91 LEU A O 1
ATOM 709 N N . PHE A 1 92 ? -3.251 -6.965 10.472 1.00 93.12 92 PHE A N 1
ATOM 710 C CA . PHE A 1 92 ? -4.554 -7.548 10.796 1.00 93.12 92 PHE A CA 1
ATOM 711 C C . PHE A 1 92 ? -4.576 -9.064 10.607 1.00 93.12 92 PHE A C 1
ATOM 713 O O . PHE A 1 92 ? -3.840 -9.630 9.797 1.00 93.12 92 PHE A O 1
ATOM 720 N N . ASN A 1 93 ? -5.459 -9.737 11.337 1.00 92.50 93 ASN A N 1
ATOM 721 C CA . ASN A 1 93 ? -5.677 -11.166 11.184 1.00 92.50 93 ASN A CA 1
ATOM 722 C C . ASN A 1 93 ? -6.212 -11.492 9.783 1.00 92.50 93 ASN A C 1
ATOM 724 O O . ASN A 1 93 ? -7.212 -10.927 9.355 1.00 92.50 93 ASN A O 1
ATOM 728 N N . GLY A 1 94 ? -5.553 -12.418 9.085 1.00 88.44 94 GLY A N 1
ATOM 729 C CA . GLY A 1 94 ? -5.878 -12.769 7.699 1.00 88.44 94 GLY A CA 1
ATOM 730 C C . GLY A 1 94 ? -5.288 -11.827 6.643 1.00 88.44 94 GLY A C 1
ATOM 731 O O . GLY A 1 94 ? -5.465 -12.092 5.458 1.00 88.44 94 GLY A O 1
ATOM 732 N N . SER A 1 95 ? -4.574 -10.773 7.053 1.00 90.50 95 SER A N 1
ATOM 733 C CA . SER A 1 95 ? -3.773 -9.927 6.158 1.00 90.50 95 SER A CA 1
ATOM 734 C C . SER A 1 95 ? -2.305 -10.373 6.120 1.00 90.50 95 SER A C 1
ATOM 736 O O . SER A 1 95 ? -1.877 -11.211 6.917 1.00 90.50 95 SER A O 1
ATOM 738 N N . GLU A 1 96 ? -1.535 -9.805 5.194 1.00 92.50 96 GLU A N 1
ATOM 739 C CA . GLU A 1 96 ? -0.114 -10.091 4.994 1.00 92.50 96 GLU A CA 1
ATOM 740 C C . GLU A 1 96 ? 0.647 -8.789 4.741 1.00 92.50 96 GLU A C 1
ATOM 742 O O . GLU A 1 96 ? 0.142 -7.942 4.012 1.00 92.50 96 GLU A O 1
ATOM 747 N N . ILE A 1 97 ? 1.848 -8.665 5.320 1.00 93.31 97 ILE A N 1
ATOM 748 C CA . ILE A 1 97 ? 2.805 -7.593 5.019 1.00 93.31 97 ILE A CA 1
ATOM 749 C C . ILE A 1 97 ? 3.854 -8.113 4.034 1.00 93.31 97 ILE A C 1
ATOM 751 O O . ILE A 1 97 ? 4.528 -9.107 4.317 1.00 93.31 97 ILE A O 1
ATOM 755 N N . VAL A 1 98 ? 4.053 -7.397 2.928 1.00 94.38 98 VAL A N 1
ATOM 756 C CA . VAL A 1 98 ? 5.048 -7.723 1.903 1.00 94.38 98 VAL A CA 1
ATOM 757 C C . VAL A 1 98 ? 6.087 -6.612 1.787 1.00 94.38 98 VAL A C 1
ATOM 759 O O . VAL A 1 98 ? 5.795 -5.482 1.401 1.00 94.38 98 VAL A O 1
ATOM 762 N N . VAL A 1 99 ? 7.349 -6.962 2.047 1.00 94.38 99 VAL A N 1
ATOM 763 C CA . VAL A 1 99 ? 8.496 -6.071 1.836 1.00 94.38 99 VAL A CA 1
ATOM 764 C C . VAL A 1 99 ? 9.392 -6.650 0.754 1.00 94.38 99 VAL A C 1
ATOM 766 O O . VAL A 1 99 ? 9.795 -7.810 0.818 1.00 94.38 99 VAL A O 1
ATOM 769 N N . ALA A 1 100 ? 9.734 -5.825 -0.229 1.00 93.31 100 ALA A N 1
ATOM 770 C CA . ALA A 1 100 ? 10.629 -6.184 -1.312 1.00 93.31 100 ALA A CA 1
ATOM 771 C C . ALA A 1 100 ? 11.828 -5.237 -1.351 1.00 93.31 100 ALA A C 1
ATOM 773 O O . ALA A 1 100 ? 11.732 -4.055 -1.027 1.00 93.31 100 ALA A O 1
ATOM 774 N N . GLY A 1 101 ? 12.971 -5.741 -1.801 1.00 91.19 101 GLY A N 1
ATOM 775 C CA . GLY A 1 101 ? 14.173 -4.932 -1.911 1.00 91.19 101 GLY A CA 1
ATOM 776 C C . GLY A 1 101 ? 15.191 -5.506 -2.877 1.00 91.19 101 GLY A C 1
ATOM 777 O O . GLY A 1 101 ? 15.134 -6.672 -3.263 1.00 91.19 101 GLY A O 1
ATOM 778 N N . ARG A 1 102 ? 16.148 -4.660 -3.244 1.00 89.00 102 ARG A N 1
ATOM 779 C CA . ARG A 1 102 ? 17.314 -5.005 -4.046 1.00 89.00 102 ARG A CA 1
ATOM 780 C C . ARG A 1 102 ? 18.542 -5.025 -3.154 1.00 89.00 102 ARG A C 1
ATOM 782 O O . ARG A 1 102 ? 18.796 -4.067 -2.428 1.00 89.00 102 ARG A O 1
ATOM 789 N N . ARG A 1 103 ? 19.300 -6.113 -3.212 1.00 86.00 103 ARG A N 1
ATOM 790 C CA . ARG A 1 103 ? 20.523 -6.296 -2.427 1.00 86.00 103 ARG A CA 1
ATOM 791 C C . ARG A 1 103 ? 21.742 -5.751 -3.171 1.00 86.00 103 ARG A C 1
ATOM 793 O O . ARG A 1 103 ? 21.760 -5.767 -4.396 1.00 86.00 103 ARG A O 1
ATOM 800 N N . LYS A 1 104 ? 22.747 -5.320 -2.404 1.00 84.19 104 LYS A N 1
ATOM 801 C CA . LYS A 1 104 ? 24.051 -4.833 -2.899 1.00 84.19 104 LYS A CA 1
ATOM 802 C C . LYS A 1 104 ? 24.972 -5.946 -3.378 1.00 84.19 104 LYS A C 1
ATOM 804 O O . LYS A 1 104 ? 25.747 -5.765 -4.310 1.00 84.19 104 LYS A O 1
ATOM 809 N N . ASP A 1 105 ? 24.926 -7.066 -2.669 1.00 78.38 105 ASP A N 1
ATOM 810 C CA . ASP A 1 105 ? 25.795 -8.216 -2.881 1.00 78.38 105 ASP A CA 1
ATOM 811 C C . ASP A 1 105 ? 24.971 -9.414 -3.360 1.00 78.38 105 ASP A C 1
ATOM 813 O O . ASP A 1 105 ? 23.794 -9.556 -3.013 1.00 78.38 105 ASP A O 1
ATOM 817 N N . ASN A 1 106 ? 25.621 -10.282 -4.126 1.00 71.25 106 ASN A N 1
ATOM 818 C CA . ASN A 1 106 ? 25.060 -11.501 -4.690 1.00 71.25 106 ASN A CA 1
ATOM 819 C C . ASN A 1 106 ? 25.190 -12.706 -3.744 1.00 71.25 106 ASN A C 1
ATOM 821 O O . ASN A 1 106 ? 24.867 -13.817 -4.156 1.00 71.25 106 ASN A O 1
ATOM 825 N N . ASP A 1 107 ? 25.670 -12.535 -2.505 1.00 72.56 107 ASP A N 1
ATOM 826 C CA . ASP A 1 107 ? 25.654 -13.617 -1.513 1.00 72.56 107 ASP A CA 1
ATOM 827 C C . ASP A 1 107 ? 24.214 -13.931 -1.102 1.00 72.56 107 ASP A C 1
ATOM 829 O O . ASP A 1 107 ? 23.600 -13.232 -0.303 1.00 72.56 107 ASP A O 1
ATOM 833 N N . ILE A 1 108 ? 23.643 -14.976 -1.676 1.00 69.44 108 ILE A N 1
ATOM 834 C CA . ILE A 1 108 ? 22.236 -15.338 -1.520 1.00 69.44 108 ILE A CA 1
ATOM 835 C C . ILE A 1 108 ? 21.946 -16.012 -0.163 1.00 69.44 108 ILE A C 1
ATOM 837 O O . ILE A 1 108 ? 20.780 -16.144 0.223 1.00 69.44 108 ILE A O 1
ATOM 841 N N . ASP A 1 109 ? 22.981 -16.370 0.598 1.00 78.56 109 ASP A N 1
ATOM 842 C CA . ASP A 1 109 ? 22.834 -17.159 1.809 1.00 78.56 109 ASP A CA 1
ATOM 843 C C . ASP A 1 109 ? 22.785 -16.332 3.093 1.00 78.56 109 ASP A C 1
ATOM 845 O O . ASP A 1 109 ? 23.430 -15.296 3.254 1.00 78.56 109 ASP A O 1
ATOM 849 N N . ASN A 1 110 ? 22.046 -16.856 4.076 1.00 81.88 110 ASN A N 1
ATOM 850 C CA . ASN A 1 110 ? 22.078 -16.373 5.455 1.00 81.88 110 ASN A CA 1
ATOM 851 C C . ASN A 1 110 ? 21.767 -14.873 5.619 1.00 81.88 110 ASN A C 1
ATOM 853 O O . ASN A 1 110 ? 22.353 -14.217 6.485 1.00 81.88 110 ASN A O 1
ATOM 857 N N . PHE A 1 111 ? 20.839 -14.323 4.841 1.00 87.31 111 PHE A N 1
ATOM 858 C CA . PHE A 1 111 ? 20.434 -12.926 4.928 1.00 87.31 111 PHE A CA 1
ATOM 859 C C . PHE A 1 111 ? 19.675 -12.656 6.241 1.00 87.31 111 PHE A C 1
ATOM 861 O O . PHE A 1 111 ? 18.630 -13.270 6.473 1.00 87.31 111 PHE A O 1
ATOM 868 N N . PRO A 1 112 ? 20.191 -11.795 7.140 1.00 89.00 112 PRO A N 1
ATOM 869 C CA . PRO A 1 112 ? 19.561 -11.555 8.431 1.00 89.00 112 PRO A CA 1
ATOM 870 C C . PRO A 1 112 ? 18.366 -10.606 8.293 1.00 89.00 112 PRO A C 1
ATOM 872 O O . PRO A 1 112 ? 18.464 -9.558 7.655 1.00 89.00 112 PRO A O 1
ATOM 875 N N . VAL A 1 113 ? 17.261 -10.960 8.942 1.00 92.25 113 VAL A N 1
ATOM 876 C CA . VAL A 1 113 ? 16.036 -10.156 9.004 1.00 92.25 113 VAL A CA 1
ATOM 877 C C . VAL A 1 113 ? 15.551 -10.129 10.446 1.00 92.25 113 VAL A C 1
ATOM 879 O O . VAL A 1 113 ? 15.543 -11.158 11.124 1.00 92.25 113 VAL A O 1
ATOM 882 N N . GLN A 1 114 ? 15.141 -8.957 10.915 1.00 95.00 114 GLN A N 1
ATOM 883 C CA . GLN A 1 114 ? 14.478 -8.799 12.204 1.00 95.00 114 GLN A CA 1
ATOM 884 C C . GLN A 1 114 ? 13.082 -8.229 11.986 1.00 95.00 114 GLN A C 1
ATOM 886 O O . GLN A 1 114 ? 12.929 -7.254 11.259 1.00 95.00 114 GLN A O 1
ATOM 891 N N . VAL A 1 115 ? 12.084 -8.807 12.645 1.00 96.00 115 VAL A N 1
ATOM 892 C CA . VAL A 1 115 ? 10.706 -8.311 12.639 1.00 96.00 115 VAL A CA 1
ATOM 893 C C . VAL A 1 115 ? 10.308 -8.004 14.070 1.00 96.00 115 VAL A C 1
ATOM 895 O O . VAL A 1 115 ? 10.495 -8.839 14.952 1.00 96.00 115 VAL A O 1
ATOM 898 N N . SER A 1 116 ? 9.757 -6.821 14.309 1.00 97.06 116 SER A N 1
ATOM 899 C CA . SER A 1 116 ? 9.215 -6.436 15.612 1.00 97.06 116 SER A CA 1
ATOM 900 C C . SER A 1 116 ? 7.865 -5.746 15.482 1.00 97.06 116 SER A C 1
ATOM 902 O O . SER A 1 116 ? 7.570 -5.197 14.429 1.00 97.06 116 SER A O 1
ATOM 904 N N . GLY A 1 117 ? 7.064 -5.764 16.542 1.00 97.00 117 GLY A N 1
ATOM 905 C CA . GLY A 1 117 ? 5.795 -5.043 16.640 1.00 97.00 117 GLY A CA 1
ATOM 906 C C . GLY A 1 117 ? 5.203 -5.148 18.045 1.00 97.00 117 GLY A C 1
ATOM 907 O O . GLY A 1 117 ? 5.661 -5.942 18.862 1.00 97.00 117 GLY A O 1
ATOM 908 N N . GLN A 1 118 ? 4.180 -4.361 18.345 1.00 96.00 118 GLN A N 1
ATOM 909 C CA . GLN A 1 118 ? 3.493 -4.349 19.636 1.00 96.00 118 GLN A CA 1
ATOM 910 C C . GLN A 1 118 ? 2.247 -5.235 19.568 1.00 96.00 118 GLN A C 1
ATOM 912 O O . GLN A 1 118 ? 1.296 -4.932 18.846 1.00 96.00 118 GLN A O 1
ATOM 917 N N . GLY A 1 119 ? 2.242 -6.344 20.306 1.00 93.62 119 GLY A N 1
ATOM 918 C CA . GLY A 1 119 ? 1.060 -7.189 20.463 1.00 93.62 119 GLY A CA 1
ATOM 919 C C . GLY A 1 119 ? 0.185 -6.736 21.633 1.00 93.62 119 GLY A C 1
ATOM 920 O O . GLY A 1 119 ? 0.617 -5.996 22.511 1.00 93.62 119 GLY A O 1
ATOM 921 N N . GLN A 1 120 ? -1.054 -7.233 21.696 1.00 88.50 120 GLN A N 1
ATOM 922 C CA . GLN A 1 120 ? -2.002 -6.861 22.759 1.00 88.50 120 GLN A CA 1
ATOM 923 C C . GLN A 1 120 ? -1.486 -7.161 24.179 1.00 88.50 120 GLN A C 1
ATOM 925 O O . GLN A 1 120 ? -1.787 -6.423 25.114 1.00 88.50 120 GLN A O 1
ATOM 930 N N . SER A 1 121 ? -0.772 -8.279 24.355 1.00 89.31 121 SER A N 1
ATOM 931 C CA . SER A 1 121 ? -0.273 -8.719 25.668 1.00 89.31 121 SER A CA 1
ATOM 932 C C . SER A 1 121 ? 1.224 -8.492 25.850 1.00 89.31 121 SER A C 1
ATOM 934 O O . SER A 1 121 ? 1.650 -8.157 26.948 1.00 89.31 121 SER A O 1
ATOM 936 N N . ASN A 1 122 ? 2.011 -8.711 24.796 1.00 93.31 122 ASN A N 1
ATOM 937 C CA . ASN A 1 122 ? 3.463 -8.593 24.808 1.00 93.31 122 ASN A CA 1
ATOM 938 C C . ASN A 1 122 ? 3.941 -8.077 23.454 1.00 93.31 122 ASN A C 1
ATOM 940 O O . ASN A 1 122 ? 3.305 -8.343 22.429 1.00 93.31 122 ASN A O 1
ATOM 944 N N . ASP A 1 123 ? 5.099 -7.429 23.459 1.00 95.31 123 ASP A N 1
ATOM 945 C CA . ASP A 1 123 ? 5.805 -7.082 22.234 1.00 95.31 123 ASP A CA 1
ATOM 946 C C . ASP A 1 123 ? 6.267 -8.349 21.506 1.00 95.31 123 ASP A C 1
ATOM 948 O O . ASP A 1 123 ? 6.718 -9.327 22.111 1.00 95.31 123 ASP A O 1
ATOM 952 N N . PHE A 1 124 ? 6.144 -8.315 20.186 1.00 95.44 124 PHE A N 1
ATOM 953 C CA . PHE A 1 124 ? 6.633 -9.322 19.265 1.00 95.44 124 PHE A CA 1
ATOM 954 C C . PHE A 1 124 ? 8.007 -8.898 18.747 1.00 95.44 124 PHE A C 1
ATOM 956 O O . PHE A 1 124 ? 8.197 -7.758 18.321 1.00 95.44 124 PHE A O 1
ATOM 963 N N . SER A 1 125 ? 8.976 -9.807 18.781 1.00 95.75 125 SER A N 1
ATOM 964 C CA . SER A 1 125 ? 10.302 -9.584 18.209 1.00 95.75 125 SER A CA 1
ATOM 965 C C . SER A 1 125 ? 10.913 -10.922 17.837 1.00 95.75 125 SER A C 1
ATOM 967 O O . SER A 1 125 ? 11.136 -11.765 18.703 1.00 95.75 125 SER A O 1
ATOM 969 N N . GLU A 1 126 ? 11.186 -11.101 16.554 1.00 94.06 126 GLU A N 1
ATOM 970 C CA . GLU A 1 126 ? 11.779 -12.308 15.997 1.00 94.06 126 GLU A CA 1
ATOM 971 C C . GLU A 1 126 ? 12.960 -11.940 15.101 1.00 94.06 126 GLU A C 1
ATOM 973 O O . GLU A 1 126 ? 12.960 -10.918 14.407 1.00 94.06 126 GLU A O 1
ATOM 978 N N . GLN A 1 127 ? 13.992 -12.779 15.125 1.00 94.19 127 GLN A N 1
ATOM 979 C CA . GLN A 1 127 ? 15.176 -12.626 14.285 1.00 94.19 127 GLN A CA 1
ATOM 980 C C . GLN A 1 127 ? 15.433 -13.925 13.536 1.00 94.19 127 GLN A C 1
ATOM 982 O O . GLN A 1 127 ? 15.543 -14.994 14.135 1.00 94.19 127 GLN A O 1
ATOM 987 N N . GLY A 1 128 ? 15.557 -13.817 12.218 1.00 89.19 128 GLY A N 1
ATOM 988 C CA . GLY A 1 128 ? 15.776 -14.940 11.323 1.00 89.19 128 GLY A CA 1
ATOM 989 C C . GLY A 1 128 ? 16.960 -14.709 10.398 1.00 89.19 128 GLY A C 1
ATOM 990 O O . GLY A 1 128 ? 17.428 -13.587 10.197 1.00 89.19 128 GLY A O 1
ATOM 991 N N . ARG A 1 129 ? 17.447 -15.803 9.816 1.00 87.50 129 ARG A N 1
ATOM 992 C CA . ARG A 1 129 ? 18.386 -15.777 8.696 1.00 87.50 129 ARG A CA 1
ATOM 993 C C . ARG A 1 129 ? 17.780 -16.595 7.572 1.00 87.50 129 ARG A C 1
ATOM 995 O O . ARG A 1 129 ? 17.382 -17.733 7.805 1.00 87.50 129 ARG A O 1
ATOM 1002 N N . PHE A 1 130 ? 17.719 -16.015 6.384 1.00 82.06 130 PHE A N 1
ATOM 1003 C CA . PHE A 1 130 ? 17.064 -16.618 5.232 1.00 82.06 130 PHE A CA 1
ATOM 1004 C C . PHE A 1 130 ? 18.073 -16.803 4.102 1.00 82.06 130 PHE A C 1
ATOM 1006 O O . PHE A 1 130 ? 18.816 -15.884 3.769 1.00 82.06 130 PHE A O 1
ATOM 1013 N N . SER A 1 131 ? 18.102 -17.995 3.524 1.00 80.62 131 SER A N 1
ATOM 1014 C CA . SER A 1 131 ? 18.767 -18.260 2.246 1.00 80.62 131 SER A CA 1
ATOM 1015 C C . SER A 1 131 ? 17.714 -18.244 1.146 1.00 80.62 131 SER A C 1
ATOM 1017 O O . SER A 1 131 ? 16.558 -18.588 1.423 1.00 80.62 131 SER A O 1
ATOM 1019 N N . ALA A 1 132 ? 18.066 -17.854 -0.084 1.00 72.31 132 ALA A N 1
ATOM 1020 C CA . ALA A 1 132 ? 17.074 -17.975 -1.150 1.00 72.31 132 ALA A CA 1
ATOM 1021 C C . ALA A 1 132 ? 16.699 -19.436 -1.370 1.00 72.31 132 ALA A C 1
ATOM 1023 O O . ALA A 1 132 ? 17.519 -20.352 -1.297 1.00 72.31 132 ALA A O 1
ATOM 1024 N N . LEU A 1 133 ? 15.419 -19.614 -1.656 1.00 69.88 133 LEU A N 1
ATOM 1025 C CA . LEU A 1 133 ? 14.883 -20.883 -2.090 1.00 69.88 133 LEU A CA 1
ATOM 1026 C C . LEU A 1 133 ? 15.361 -21.141 -3.519 1.00 69.88 133 LEU A C 1
ATOM 1028 O O . LEU A 1 133 ? 15.273 -20.263 -4.380 1.00 69.88 133 LEU A O 1
ATOM 1032 N N . ASP A 1 134 ? 15.854 -22.352 -3.764 1.00 68.56 134 ASP A N 1
ATOM 1033 C CA . ASP A 1 134 ? 16.115 -22.830 -5.116 1.00 68.56 134 ASP A CA 1
ATOM 1034 C C . ASP A 1 134 ? 14.784 -23.212 -5.775 1.00 68.56 134 ASP A C 1
ATOM 1036 O O . ASP A 1 134 ? 14.329 -24.357 -5.717 1.00 68.56 134 ASP A O 1
ATOM 1040 N N . TRP A 1 135 ? 14.129 -22.213 -6.367 1.00 66.81 135 TRP A N 1
ATOM 1041 C CA . TRP A 1 135 ? 12.875 -22.398 -7.094 1.00 66.81 135 TRP A CA 1
ATOM 1042 C C . TRP A 1 135 ? 13.053 -23.287 -8.324 1.00 66.81 135 TRP A C 1
ATOM 1044 O O . TRP A 1 135 ? 12.146 -24.053 -8.631 1.00 66.81 135 TRP A O 1
ATOM 1054 N N . SER A 1 136 ? 14.228 -23.256 -8.963 1.00 64.12 136 SER A N 1
ATOM 1055 C CA . SER A 1 136 ? 14.526 -24.082 -10.140 1.00 64.12 136 SER A CA 1
ATOM 1056 C C . SER A 1 136 ? 14.595 -25.573 -9.794 1.00 64.12 136 SER A C 1
ATOM 1058 O O . SER A 1 136 ? 14.134 -26.425 -10.551 1.00 64.12 136 SER A O 1
ATOM 1060 N N . GLY A 1 137 ? 15.090 -25.903 -8.597 1.00 65.88 137 GLY A N 1
ATOM 1061 C CA . GLY A 1 137 ? 15.053 -27.262 -8.061 1.00 65.88 137 GLY A CA 1
ATOM 1062 C C . GLY A 1 137 ? 13.669 -27.699 -7.562 1.00 65.88 137 GLY A C 1
ATOM 1063 O O . GLY A 1 137 ? 13.376 -28.896 -7.553 1.00 65.88 137 GLY A O 1
ATOM 1064 N N . MET A 1 138 ? 12.817 -26.756 -7.142 1.00 66.56 138 MET A N 1
ATOM 1065 C CA . MET A 1 138 ? 11.498 -27.043 -6.561 1.00 66.56 138 MET A CA 1
ATOM 1066 C C . MET A 1 138 ? 10.375 -27.112 -7.607 1.00 66.56 138 MET A C 1
ATOM 1068 O O . MET A 1 138 ? 9.471 -27.936 -7.467 1.00 66.56 138 MET A O 1
ATOM 1072 N N . TYR A 1 139 ? 10.456 -26.291 -8.657 1.00 67.56 139 TYR A N 1
ATOM 1073 C CA . TYR A 1 139 ? 9.478 -26.192 -9.744 1.00 67.56 139 TYR A CA 1
ATOM 1074 C C . TYR A 1 139 ? 10.176 -26.109 -11.116 1.00 67.56 139 TYR A C 1
ATOM 1076 O O . TYR A 1 139 ? 10.086 -25.090 -11.799 1.00 67.56 139 TYR A O 1
ATOM 1084 N N . PRO A 1 140 ? 10.862 -27.182 -11.547 1.00 66.81 140 PRO A N 1
ATOM 1085 C CA . PRO A 1 140 ? 11.665 -27.177 -12.774 1.00 66.81 140 PRO A CA 1
ATOM 1086 C C . PRO A 1 140 ? 10.847 -26.950 -14.058 1.00 66.81 140 PRO A C 1
ATOM 1088 O O . PRO A 1 140 ? 11.391 -26.494 -15.060 1.00 66.81 140 PRO A O 1
ATOM 1091 N N . ASP A 1 141 ? 9.544 -27.247 -14.042 1.00 69.44 141 ASP A N 1
ATOM 1092 C CA . ASP A 1 141 ? 8.648 -27.019 -15.185 1.00 69.44 141 ASP A CA 1
ATOM 1093 C C . ASP A 1 141 ? 8.070 -25.585 -15.224 1.00 69.44 141 ASP A C 1
ATOM 1095 O O . ASP A 1 141 ? 7.521 -25.173 -16.247 1.00 69.44 141 ASP A O 1
ATOM 1099 N N . ASP A 1 142 ? 8.239 -24.802 -14.149 1.00 67.62 142 ASP A N 1
ATOM 1100 C CA . ASP A 1 142 ? 7.680 -23.452 -13.977 1.00 67.62 142 ASP A CA 1
ATOM 1101 C C . ASP A 1 142 ? 8.758 -22.351 -14.008 1.00 67.62 142 ASP A C 1
ATOM 1103 O O . ASP A 1 142 ? 8.520 -21.218 -13.581 1.00 67.62 142 ASP A O 1
ATOM 1107 N N . ASP A 1 143 ? 9.945 -22.637 -14.553 1.00 62.97 143 ASP A N 1
ATOM 1108 C CA . ASP A 1 143 ? 11.037 -21.657 -14.701 1.00 62.97 143 ASP A CA 1
ATOM 1109 C C . ASP A 1 143 ? 10.580 -20.371 -15.426 1.00 62.97 143 ASP A C 1
ATOM 1111 O O . ASP A 1 143 ? 11.048 -19.269 -15.134 1.00 62.97 143 ASP A O 1
ATOM 1115 N N . TYR A 1 144 ? 9.606 -20.481 -16.338 1.00 62.53 144 TYR A N 1
ATOM 1116 C CA . TYR A 1 144 ? 9.006 -19.338 -17.037 1.00 62.53 144 TYR A CA 1
ATOM 1117 C C . TYR A 1 144 ? 8.106 -18.462 -16.145 1.00 62.53 144 TYR A C 1
ATOM 1119 O O . TYR A 1 144 ? 7.841 -17.313 -16.496 1.00 62.53 144 TYR A O 1
ATOM 1127 N N . ILE A 1 145 ? 7.612 -19.003 -15.026 1.00 59.88 145 ILE A N 1
ATOM 1128 C CA . ILE A 1 145 ? 6.788 -18.305 -14.029 1.00 59.88 145 ILE A CA 1
ATOM 1129 C C . ILE A 1 145 ? 7.688 -17.633 -12.994 1.00 59.88 145 ILE A C 1
ATOM 1131 O O . ILE A 1 145 ? 7.432 -16.495 -12.609 1.00 59.88 145 ILE A O 1
ATOM 1135 N N . PHE A 1 146 ? 8.737 -18.329 -12.549 1.00 59.81 146 PHE A N 1
ATOM 1136 C CA . PHE A 1 146 ? 9.560 -17.906 -11.415 1.00 59.81 146 PHE A CA 1
ATOM 1137 C C . PHE A 1 146 ? 10.857 -17.185 -11.792 1.00 59.81 146 PHE A C 1
ATOM 1139 O O . PHE A 1 146 ? 11.524 -16.692 -10.887 1.00 59.81 146 PHE A O 1
ATOM 1146 N N . GLY A 1 147 ? 11.188 -17.071 -13.086 1.00 66.94 147 GLY A N 1
ATOM 1147 C CA . GLY A 1 147 ? 12.426 -16.461 -13.585 1.00 66.94 147 GLY A CA 1
ATOM 1148 C C . GLY A 1 147 ? 12.747 -15.084 -12.986 1.00 66.94 147 GLY A C 1
ATOM 1149 O O . GLY A 1 147 ? 13.529 -14.979 -12.047 1.00 66.94 147 GLY A O 1
ATOM 1150 N N . ASP A 1 148 ? 12.161 -14.011 -13.523 1.00 73.88 148 ASP A N 1
ATOM 1151 C CA . ASP A 1 148 ? 12.371 -12.632 -13.047 1.00 73.88 148 ASP A CA 1
ATOM 1152 C C . ASP A 1 148 ? 11.239 -12.131 -12.128 1.00 73.88 148 ASP A C 1
ATOM 1154 O O . ASP A 1 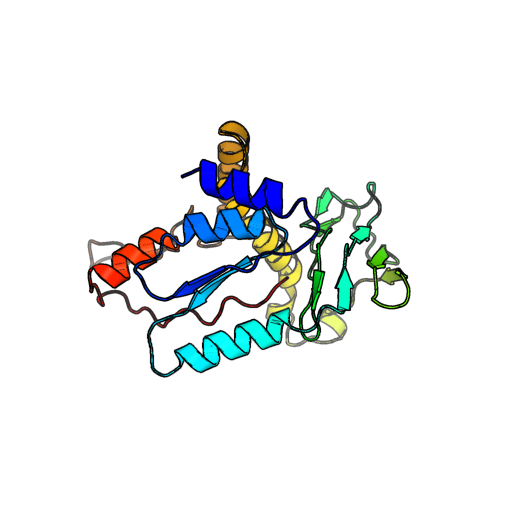148 ? 11.172 -10.946 -11.795 1.00 73.88 148 ASP A O 1
ATOM 1158 N N . PHE A 1 149 ? 10.335 -13.019 -11.697 1.00 82.75 149 PHE A N 1
ATOM 1159 C CA . PHE A 1 149 ? 9.114 -12.636 -10.984 1.00 82.75 149 PHE A CA 1
ATOM 1160 C C . PHE A 1 149 ? 9.386 -11.835 -9.707 1.00 82.75 149 PHE A C 1
ATOM 1162 O O . PHE A 1 149 ? 8.709 -10.840 -9.459 1.00 82.75 149 PHE A O 1
ATOM 1169 N N . THR A 1 150 ? 10.382 -12.223 -8.909 1.00 85.00 150 THR A N 1
ATOM 1170 C CA . THR A 1 150 ? 10.731 -11.516 -7.663 1.00 85.00 150 THR A CA 1
ATOM 1171 C C . THR A 1 150 ? 11.256 -10.106 -7.936 1.00 85.00 150 THR A C 1
ATOM 1173 O O . THR A 1 150 ? 10.904 -9.165 -7.222 1.00 85.00 150 THR A O 1
ATOM 1176 N N . GLU A 1 151 ? 12.022 -9.926 -9.015 1.00 88.56 151 GLU A N 1
ATOM 1177 C CA . GLU A 1 151 ? 12.467 -8.610 -9.473 1.00 88.56 151 GLU A CA 1
ATOM 1178 C C . GLU A 1 151 ? 11.282 -7.768 -9.963 1.00 88.56 151 GLU A C 1
ATOM 1180 O O . GLU A 1 151 ? 11.152 -6.598 -9.595 1.00 88.56 151 GLU A O 1
ATOM 1185 N N . ARG A 1 152 ? 10.374 -8.359 -10.748 1.00 91.06 152 ARG A N 1
ATOM 1186 C CA . ARG A 1 152 ? 9.171 -7.668 -11.233 1.00 91.06 152 ARG A CA 1
ATOM 1187 C C . ARG A 1 152 ? 8.202 -7.322 -10.106 1.00 91.06 152 ARG A C 1
ATOM 1189 O O . ARG A 1 152 ? 7.575 -6.266 -10.174 1.00 91.06 152 ARG A O 1
ATOM 1196 N N . LEU A 1 153 ? 8.095 -8.161 -9.076 1.00 91.44 153 LEU A N 1
ATOM 1197 C CA . LEU A 1 153 ? 7.316 -7.894 -7.866 1.00 91.44 153 LEU A CA 1
ATOM 1198 C C . LEU A 1 153 ? 7.896 -6.692 -7.115 1.00 91.44 153 LEU A C 1
ATOM 1200 O O . LEU A 1 153 ? 7.159 -5.756 -6.807 1.00 91.44 153 LEU A O 1
ATOM 1204 N N . TRP A 1 154 ? 9.214 -6.674 -6.890 1.00 93.62 154 TRP A N 1
ATOM 1205 C CA . TRP A 1 154 ? 9.897 -5.516 -6.308 1.00 93.62 154 TRP A CA 1
ATOM 1206 C C . TRP A 1 154 ? 9.652 -4.245 -7.131 1.00 93.62 154 TRP A C 1
ATOM 1208 O O . TRP A 1 154 ? 9.296 -3.206 -6.571 1.00 93.62 154 TRP A O 1
ATOM 1218 N N . ALA A 1 155 ? 9.783 -4.325 -8.458 1.00 94.75 155 ALA A N 1
ATOM 1219 C CA . ALA A 1 155 ? 9.550 -3.189 -9.342 1.00 94.75 155 ALA A CA 1
ATOM 1220 C C . ALA A 1 155 ? 8.100 -2.697 -9.257 1.00 94.75 155 ALA A C 1
ATOM 1222 O O . ALA A 1 155 ? 7.867 -1.497 -9.135 1.00 94.75 155 ALA A O 1
ATOM 1223 N N . TYR A 1 156 ? 7.127 -3.611 -9.265 1.00 94.50 156 TYR A N 1
ATOM 1224 C CA . TYR A 1 156 ? 5.708 -3.287 -9.139 1.00 94.50 156 TYR A CA 1
ATOM 1225 C C . TYR A 1 156 ? 5.399 -2.560 -7.825 1.00 94.50 156 TYR A C 1
ATOM 1227 O O . TYR A 1 156 ? 4.794 -1.485 -7.858 1.00 94.50 156 TYR A O 1
ATOM 1235 N N . LEU A 1 157 ? 5.842 -3.108 -6.687 1.00 95.50 157 LEU A N 1
ATOM 1236 C CA . LEU A 1 157 ? 5.620 -2.510 -5.367 1.00 95.50 157 LEU A CA 1
ATOM 1237 C C . LEU A 1 157 ? 6.292 -1.136 -5.258 1.00 95.50 157 LEU A C 1
ATOM 1239 O O . LEU A 1 157 ? 5.660 -0.176 -4.817 1.00 95.50 157 LEU A O 1
ATOM 1243 N N . THR A 1 158 ? 7.529 -1.011 -5.746 1.00 95.69 158 THR A N 1
ATOM 1244 C CA . THR A 1 158 ? 8.266 0.264 -5.763 1.00 95.69 158 THR A CA 1
ATOM 1245 C C . THR A 1 158 ? 7.538 1.313 -6.607 1.00 95.69 158 THR A C 1
ATOM 1247 O O . THR A 1 158 ? 7.321 2.434 -6.154 1.00 95.69 158 THR A O 1
ATOM 1250 N N . ILE A 1 159 ? 7.070 0.946 -7.805 1.00 95.50 159 ILE A N 1
ATOM 1251 C CA . ILE A 1 159 ? 6.283 1.834 -8.670 1.00 95.50 159 ILE A CA 1
ATOM 1252 C C . ILE A 1 159 ? 4.983 2.270 -7.982 1.00 95.50 159 ILE A C 1
ATOM 1254 O O . ILE A 1 159 ? 4.643 3.449 -8.047 1.00 95.50 159 ILE A O 1
ATOM 1258 N N . GLN A 1 160 ? 4.248 1.365 -7.318 1.00 93.06 160 GLN A N 1
ATOM 1259 C CA . GLN A 1 160 ? 3.035 1.751 -6.581 1.00 93.06 160 GLN A CA 1
ATOM 1260 C C . GLN A 1 160 ? 3.351 2.773 -5.478 1.00 93.06 160 GLN A C 1
ATOM 1262 O O . GLN A 1 160 ? 2.666 3.791 -5.382 1.00 93.06 160 GLN A O 1
ATOM 1267 N N . GLN A 1 161 ? 4.426 2.563 -4.717 1.00 92.62 161 GLN A N 1
ATOM 1268 C CA . GLN A 1 161 ? 4.849 3.488 -3.662 1.00 92.62 161 GLN A CA 1
ATOM 1269 C C . GLN A 1 161 ? 5.289 4.850 -4.214 1.00 92.62 161 GLN A C 1
ATOM 1271 O O . GLN A 1 161 ? 4.918 5.882 -3.655 1.00 92.62 161 GLN A O 1
ATOM 1276 N N . LEU A 1 162 ? 6.006 4.886 -5.341 1.00 94.06 162 LEU A N 1
ATOM 1277 C CA . LEU A 1 162 ? 6.381 6.135 -6.014 1.00 94.06 162 LEU A CA 1
ATOM 1278 C C . LEU A 1 162 ? 5.156 6.884 -6.558 1.00 94.06 162 LEU A C 1
ATOM 1280 O O . LEU A 1 162 ? 5.049 8.101 -6.395 1.00 94.06 162 LEU A O 1
ATOM 1284 N N . LEU A 1 163 ? 4.193 6.167 -7.147 1.00 91.25 163 LEU A N 1
ATOM 1285 C CA . LEU A 1 163 ? 2.927 6.749 -7.598 1.00 91.25 163 LEU A CA 1
ATOM 1286 C C . LEU A 1 163 ? 2.120 7.312 -6.427 1.00 91.25 163 LEU A C 1
ATOM 1288 O O . LEU A 1 163 ? 1.498 8.364 -6.564 1.00 91.25 163 LEU A O 1
ATOM 1292 N N . ASP A 1 164 ? 2.133 6.659 -5.271 1.00 86.44 164 ASP A N 1
ATOM 1293 C CA . ASP A 1 164 ? 1.478 7.190 -4.081 1.00 86.44 164 ASP A CA 1
ATOM 1294 C C . ASP A 1 164 ? 2.209 8.403 -3.509 1.00 86.44 164 ASP A C 1
ATOM 1296 O O . ASP A 1 164 ? 1.563 9.412 -3.215 1.00 86.44 164 ASP A O 1
ATOM 1300 N N . LYS A 1 165 ? 3.545 8.368 -3.468 1.00 87.12 165 LYS A N 1
ATOM 1301 C CA . LYS A 1 165 ? 4.373 9.510 -3.073 1.00 87.12 165 LYS A CA 1
ATOM 1302 C C . LYS A 1 165 ? 4.170 10.709 -3.999 1.00 87.12 165 LYS A C 1
ATOM 1304 O O . LYS A 1 165 ? 4.135 11.829 -3.517 1.00 87.12 165 LYS A O 1
ATOM 1309 N N . SER A 1 166 ? 3.922 10.501 -5.293 1.00 86.50 166 SER A N 1
ATOM 1310 C CA . SER A 1 166 ? 3.636 11.592 -6.241 1.00 86.50 166 SER A CA 1
ATOM 1311 C C . SER A 1 166 ? 2.350 12.385 -5.938 1.00 86.50 166 SER A C 1
ATOM 1313 O O . SER A 1 166 ? 2.159 13.490 -6.450 1.00 86.50 166 SER A O 1
ATOM 1315 N N . LYS A 1 167 ? 1.458 11.860 -5.084 1.00 81.00 167 LYS A N 1
ATOM 1316 C CA . LYS A 1 167 ? 0.203 12.527 -4.688 1.00 81.00 167 LYS A CA 1
ATOM 1317 C C . LYS A 1 167 ? 0.372 13.412 -3.450 1.00 81.00 167 LYS A C 1
ATOM 1319 O O . LYS A 1 167 ? -0.353 14.398 -3.287 1.00 81.00 167 LYS A O 1
ATOM 1324 N N . THR A 1 168 ? 1.345 13.109 -2.596 1.00 75.06 168 THR A N 1
ATOM 1325 C CA . THR A 1 168 ? 1.571 13.741 -1.283 1.00 75.06 168 THR A CA 1
ATOM 1326 C C . THR A 1 168 ? 2.934 14.441 -1.226 1.00 75.06 168 THR A C 1
ATOM 1328 O O . THR A 1 168 ? 3.789 14.163 -2.050 1.00 75.06 168 THR A O 1
ATOM 1331 N N . GLY A 1 169 ? 3.153 15.367 -0.292 1.00 74.44 169 GLY A N 1
ATOM 1332 C CA . GLY A 1 169 ? 4.436 16.084 -0.178 1.00 74.44 169 GLY A CA 1
ATOM 1333 C C . GLY A 1 169 ? 4.529 17.369 -1.008 1.00 74.44 169 GLY A C 1
ATOM 1334 O O . GLY A 1 169 ? 3.517 17.873 -1.521 1.00 74.44 169 GLY A O 1
ATOM 1335 N N . ASP A 1 170 ? 5.735 17.927 -1.078 1.00 84.06 170 ASP A N 1
ATOM 1336 C CA . ASP A 1 170 ? 6.001 19.191 -1.766 1.00 84.06 170 ASP A CA 1
ATOM 1337 C C . ASP A 1 170 ? 6.076 19.035 -3.301 1.00 84.06 170 ASP A C 1
ATOM 1339 O O . ASP A 1 170 ? 5.997 17.939 -3.857 1.00 84.06 170 ASP A O 1
ATOM 1343 N N . ALA A 1 171 ? 6.141 20.152 -4.030 1.00 88.38 171 ALA A N 1
ATOM 1344 C CA . ALA A 1 171 ? 6.117 20.114 -5.494 1.00 88.38 171 ALA A CA 1
ATOM 1345 C C . ALA A 1 171 ? 7.351 19.418 -6.100 1.00 88.38 171 ALA A C 1
ATOM 1347 O O . ALA A 1 171 ? 7.245 18.823 -7.173 1.00 88.38 171 ALA A O 1
ATOM 1348 N N . GLU A 1 172 ? 8.500 19.491 -5.428 1.00 91.62 172 GLU A N 1
ATOM 1349 C CA . GLU A 1 172 ? 9.759 18.915 -5.897 1.00 91.62 172 GLU A CA 1
ATOM 1350 C C . GLU A 1 172 ? 9.780 17.400 -5.661 1.00 91.62 172 GLU A C 1
ATOM 1352 O O . GLU A 1 172 ? 10.043 16.631 -6.585 1.00 91.62 172 GLU A O 1
ATOM 1357 N N . GLU A 1 173 ? 9.393 16.955 -4.466 1.00 89.25 173 GLU A N 1
ATOM 1358 C CA . GLU A 1 173 ? 9.207 15.553 -4.097 1.00 89.25 173 GLU A CA 1
ATOM 1359 C C . GLU A 1 173 ? 8.235 14.851 -5.042 1.00 89.25 173 GLU A C 1
ATOM 1361 O O . GLU A 1 173 ? 8.511 13.743 -5.509 1.00 89.25 173 GLU A O 1
ATOM 1366 N N . LYS A 1 174 ? 7.120 15.510 -5.375 1.00 89.69 174 LYS A N 1
ATOM 1367 C CA . LYS A 1 174 ? 6.130 14.982 -6.320 1.00 89.69 174 LYS A CA 1
ATOM 1368 C C . LYS A 1 174 ? 6.696 14.818 -7.722 1.00 89.69 174 LYS A C 1
ATOM 1370 O O . LYS A 1 174 ? 6.446 13.794 -8.363 1.00 89.69 174 LYS A O 1
ATOM 1375 N N . ALA A 1 175 ? 7.442 15.812 -8.203 1.00 92.44 175 ALA A N 1
ATOM 1376 C CA . ALA A 1 175 ? 8.063 15.768 -9.521 1.00 92.44 175 ALA A CA 1
ATOM 1377 C C . ALA A 1 175 ? 9.119 14.657 -9.599 1.00 92.44 175 ALA A C 1
ATOM 1379 O O . ALA A 1 175 ? 9.101 13.864 -10.541 1.00 92.44 175 ALA A O 1
ATOM 1380 N N . ASN A 1 176 ? 9.969 14.543 -8.575 1.00 94.44 176 ASN A N 1
ATOM 1381 C CA . ASN A 1 176 ? 11.002 13.514 -8.487 1.00 94.44 176 ASN A CA 1
ATOM 1382 C C . ASN A 1 176 ? 10.391 12.106 -8.432 1.00 94.44 176 ASN A C 1
ATOM 1384 O O . ASN A 1 176 ? 10.767 11.248 -9.229 1.00 94.44 176 ASN A O 1
ATOM 1388 N N . ALA A 1 177 ? 9.389 11.886 -7.573 1.00 93.69 177 ALA A N 1
ATOM 1389 C CA . ALA A 1 177 ? 8.697 10.599 -7.476 1.00 93.69 177 ALA A CA 1
ATOM 1390 C C . ALA A 1 177 ? 7.991 10.214 -8.788 1.00 93.69 177 ALA A C 1
ATOM 1392 O O . ALA A 1 177 ? 8.022 9.053 -9.191 1.00 93.69 177 ALA A O 1
ATOM 1393 N N . SER A 1 178 ? 7.392 11.185 -9.488 1.00 93.88 178 SER A N 1
ATOM 1394 C CA . SER A 1 178 ? 6.760 10.949 -10.794 1.00 93.88 178 SER A CA 1
ATOM 1395 C C . SER A 1 178 ? 7.783 10.568 -11.866 1.00 93.88 178 SER A C 1
ATOM 1397 O O . SER A 1 178 ? 7.537 9.660 -12.657 1.00 93.88 178 SER A O 1
ATOM 1399 N N . ALA A 1 179 ? 8.936 11.243 -11.894 1.00 96.25 179 ALA A N 1
ATOM 1400 C CA . ALA A 1 179 ? 10.003 10.951 -12.846 1.00 96.25 179 ALA A CA 1
ATOM 1401 C C . ALA A 1 179 ? 10.597 9.550 -12.623 1.00 96.25 179 ALA A C 1
ATOM 1403 O O . ALA A 1 179 ? 10.791 8.805 -13.583 1.00 96.25 179 ALA A O 1
ATOM 1404 N N . GLU A 1 180 ? 10.824 9.166 -11.366 1.00 95.88 180 GLU A N 1
ATOM 1405 C CA . GLU A 1 180 ? 11.325 7.835 -11.008 1.00 95.88 180 GLU A CA 1
ATOM 1406 C C . GLU A 1 180 ? 10.296 6.736 -11.316 1.00 95.88 180 GLU A C 1
ATOM 1408 O O . GLU A 1 180 ? 10.634 5.718 -11.924 1.00 95.88 180 GLU A O 1
ATOM 1413 N N . ALA A 1 181 ? 9.016 6.965 -10.991 1.00 95.81 181 ALA A N 1
ATOM 1414 C CA . ALA A 1 181 ? 7.935 6.044 -11.338 1.00 95.81 181 ALA A CA 1
ATOM 1415 C C . ALA A 1 181 ? 7.838 5.831 -12.855 1.00 95.81 181 ALA A C 1
ATOM 1417 O O . ALA A 1 181 ? 7.622 4.701 -13.298 1.00 95.81 181 ALA A O 1
ATOM 1418 N N . LEU A 1 182 ? 8.003 6.893 -13.651 1.00 95.62 182 LEU A N 1
ATOM 1419 C CA . LEU A 1 182 ? 8.012 6.820 -15.111 1.00 95.62 182 LEU A CA 1
ATOM 1420 C C . LEU A 1 182 ? 9.199 5.993 -15.628 1.00 95.62 182 LEU A C 1
ATOM 1422 O O . LEU A 1 182 ? 8.984 5.077 -16.422 1.00 95.62 182 LEU A O 1
ATOM 1426 N N . ASP A 1 183 ? 10.422 6.267 -15.161 1.00 97.31 183 ASP A N 1
ATOM 1427 C CA . ASP A 1 183 ? 11.627 5.516 -15.555 1.00 97.31 183 ASP A CA 1
ATOM 1428 C C . ASP A 1 183 ? 11.480 4.020 -15.249 1.00 97.31 183 ASP A C 1
ATOM 1430 O O . ASP A 1 183 ? 11.677 3.176 -16.128 1.00 97.31 183 ASP A O 1
ATOM 1434 N N . MET A 1 184 ? 11.042 3.676 -14.033 1.00 95.56 184 MET A N 1
ATOM 1435 C CA . MET A 1 184 ? 10.812 2.283 -13.648 1.00 95.56 184 MET A CA 1
ATOM 1436 C C . MET A 1 184 ? 9.679 1.635 -14.452 1.00 95.56 184 MET A C 1
ATOM 1438 O O . MET A 1 184 ? 9.819 0.489 -14.884 1.00 95.56 184 MET A O 1
ATOM 1442 N N . SER A 1 185 ? 8.576 2.354 -14.694 1.00 95.56 185 SER A N 1
ATOM 1443 C CA . SER A 1 185 ? 7.451 1.845 -15.492 1.00 95.56 185 SER A CA 1
ATOM 1444 C C . SER A 1 185 ? 7.886 1.497 -16.913 1.00 95.56 185 SER A C 1
ATOM 1446 O O . SER A 1 185 ? 7.510 0.443 -17.421 1.00 95.56 185 SER A O 1
ATOM 1448 N N . LEU A 1 186 ? 8.714 2.338 -17.539 1.00 94.69 186 LEU A N 1
ATOM 1449 C CA . LEU A 1 186 ? 9.269 2.073 -18.866 1.00 94.69 186 LEU A CA 1
ATOM 1450 C C . LEU A 1 186 ? 10.270 0.911 -18.835 1.00 94.69 186 LEU A C 1
ATOM 1452 O O . LEU A 1 186 ? 10.169 0.003 -19.659 1.00 94.69 186 LEU A O 1
ATOM 1456 N N . ARG A 1 187 ? 11.188 0.890 -17.858 1.00 94.88 187 ARG A N 1
ATOM 1457 C CA . ARG A 1 187 ? 12.203 -0.168 -17.713 1.00 94.88 187 ARG A CA 1
ATOM 1458 C C . ARG A 1 187 ? 11.584 -1.558 -17.564 1.00 94.88 187 ARG A C 1
ATOM 1460 O O . ARG A 1 187 ? 12.051 -2.495 -18.201 1.00 94.88 187 ARG A O 1
ATOM 1467 N N . TYR A 1 188 ? 10.529 -1.679 -16.761 1.00 93.00 188 TYR A N 1
ATOM 1468 C CA . TYR A 1 188 ? 9.842 -2.949 -16.494 1.00 93.00 188 TYR A CA 1
ATOM 1469 C C . TYR A 1 188 ? 8.585 -3.167 -17.352 1.00 93.00 188 TYR A C 1
ATOM 1471 O O . TYR A 1 188 ? 7.878 -4.161 -17.174 1.00 93.00 188 TYR A O 1
ATOM 1479 N N . SER A 1 189 ? 8.318 -2.270 -18.310 1.00 93.88 189 SER A N 1
ATOM 1480 C CA . SER A 1 189 ? 7.177 -2.342 -19.236 1.00 93.88 189 SER A CA 1
ATOM 1481 C C . SER A 1 189 ? 5.811 -2.444 -18.539 1.00 93.88 189 SER A C 1
ATOM 1483 O O . SER A 1 189 ? 4.925 -3.177 -18.980 1.00 93.88 189 SER A O 1
ATOM 1485 N N . PHE A 1 190 ? 5.627 -1.711 -17.440 1.00 93.88 190 PHE A N 1
ATOM 1486 C CA . PHE A 1 190 ? 4.335 -1.596 -16.768 1.00 93.88 190 PHE A CA 1
ATOM 1487 C C . PHE A 1 190 ? 3.497 -0.473 -17.380 1.00 93.88 190 PHE A C 1
ATOM 1489 O O . PHE A 1 190 ? 3.986 0.639 -17.581 1.00 93.88 190 PHE A O 1
ATOM 1496 N N . VAL A 1 191 ? 2.211 -0.751 -17.607 1.00 92.38 191 VAL A N 1
ATOM 1497 C CA . VAL A 1 191 ? 1.199 0.272 -17.906 1.00 92.38 191 VAL A CA 1
ATOM 1498 C C . VAL A 1 191 ? 0.727 0.876 -16.586 1.00 92.38 191 VAL A C 1
ATOM 1500 O O . VAL A 1 191 ? 0.115 0.205 -15.748 1.00 92.38 191 VAL A O 1
ATOM 1503 N N . THR A 1 192 ? 1.044 2.145 -16.378 1.00 91.69 192 THR A N 1
ATOM 1504 C CA . THR A 1 192 ? 0.747 2.908 -15.164 1.00 91.69 192 THR A CA 1
ATOM 1505 C C . THR A 1 192 ? 0.038 4.208 -15.535 1.00 91.69 192 THR A C 1
ATOM 1507 O O . THR A 1 192 ? -0.080 4.511 -16.715 1.00 91.69 192 THR A O 1
ATOM 1510 N N . PRO A 1 193 ? -0.443 5.026 -14.583 1.00 89.31 193 PRO A N 1
ATOM 1511 C CA . PRO A 1 193 ? -1.020 6.327 -14.933 1.00 89.31 193 PRO A CA 1
ATOM 1512 C C . PRO A 1 193 ? -0.043 7.282 -15.647 1.00 89.31 193 PRO A C 1
ATOM 1514 O O . PRO A 1 193 ? -0.458 8.343 -16.102 1.00 89.31 193 PRO A O 1
ATOM 1517 N N . LEU A 1 194 ? 1.248 6.928 -15.717 1.00 90.00 194 LEU A N 1
ATOM 1518 C CA . LEU A 1 194 ? 2.302 7.685 -16.391 1.00 90.00 194 LEU A CA 1
ATOM 1519 C C . LEU A 1 194 ? 2.727 7.064 -17.736 1.00 90.00 194 LEU A C 1
ATOM 1521 O O . LEU A 1 194 ? 3.528 7.669 -18.445 1.00 90.00 194 LEU A O 1
ATOM 1525 N N . THR A 1 195 ? 2.235 5.871 -18.092 1.00 90.56 195 THR A N 1
ATOM 1526 C CA . THR A 1 195 ? 2.639 5.134 -19.301 1.00 90.56 195 THR A CA 1
ATOM 1527 C C . THR A 1 195 ? 1.445 4.500 -20.014 1.00 90.56 195 THR A C 1
ATOM 1529 O O . THR A 1 195 ? 0.505 4.010 -19.395 1.00 90.56 195 THR A O 1
ATOM 1532 N N . SER A 1 196 ? 1.527 4.439 -21.340 1.00 87.31 196 SER A N 1
ATOM 1533 C CA . SER A 1 196 ? 0.476 3.903 -22.208 1.00 87.31 196 SER A CA 1
ATOM 1534 C C . SER A 1 196 ? 1.033 2.785 -23.077 1.00 87.31 196 SER A C 1
ATOM 1536 O O . SER A 1 196 ? 2.148 2.895 -23.592 1.00 87.31 196 SER A O 1
ATOM 1538 N N . MET A 1 197 ? 0.254 1.726 -23.295 1.00 85.62 197 MET A N 1
ATOM 1539 C CA . MET A 1 197 ? 0.581 0.716 -24.304 1.00 85.62 197 MET A CA 1
ATOM 1540 C C . MET A 1 197 ? -0.115 1.070 -25.615 1.00 85.62 197 MET A C 1
ATOM 1542 O O . MET A 1 197 ? -1.337 1.188 -25.664 1.00 85.62 197 MET A O 1
ATOM 1546 N N . VAL A 1 198 ? 0.669 1.218 -26.681 1.00 84.62 198 VAL A N 1
ATOM 1547 C CA . VAL A 1 198 ? 0.170 1.574 -28.012 1.00 84.62 198 VAL A CA 1
ATOM 1548 C C . VAL A 1 198 ? 0.306 0.369 -28.934 1.00 84.62 198 VAL A C 1
ATOM 1550 O O . VAL A 1 198 ? 1.413 -0.101 -29.189 1.00 84.62 198 VAL A O 1
ATOM 1553 N N . VAL A 1 199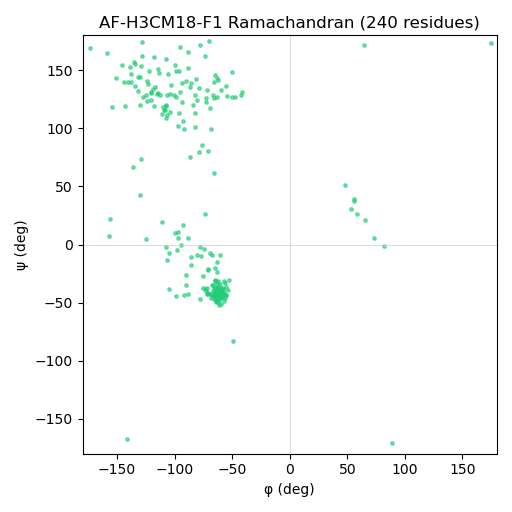 ? -0.822 -0.122 -29.445 1.00 81.50 199 VAL A N 1
ATOM 1554 C CA . VAL A 1 199 ? -0.879 -1.219 -30.414 1.00 81.50 199 VAL A CA 1
ATOM 1555 C C . VAL A 1 199 ? -1.172 -0.639 -31.792 1.00 81.50 199 VAL A C 1
ATOM 1557 O O . VAL A 1 199 ? -2.253 -0.101 -32.047 1.00 81.50 199 VAL A O 1
ATOM 1560 N N . THR A 1 200 ? -0.201 -0.760 -32.691 1.00 79.12 200 THR A N 1
ATOM 1561 C CA . THR A 1 200 ? -0.325 -0.355 -34.092 1.00 79.12 200 THR A CA 1
ATOM 1562 C C . THR A 1 200 ? -0.593 -1.584 -34.962 1.00 79.12 200 THR A C 1
ATOM 1564 O O . THR A 1 200 ? 0.106 -2.595 -34.875 1.00 79.12 200 THR A O 1
ATOM 1567 N N . LYS A 1 201 ? -1.635 -1.529 -35.801 1.00 76.50 201 LYS A N 1
ATOM 1568 C CA . LYS A 1 201 ? -1.863 -2.548 -36.836 1.00 76.50 201 LYS A CA 1
ATOM 1569 C C . LYS A 1 201 ? -1.051 -2.174 -38.080 1.00 76.50 201 LYS A C 1
ATOM 1571 O O . LYS A 1 201 ? -1.058 -0.998 -38.432 1.00 76.50 201 LYS A O 1
ATOM 1576 N N . PRO A 1 202 ? -0.406 -3.130 -38.772 1.00 69.06 202 PRO A N 1
ATOM 1577 C CA . PRO A 1 202 ? 0.512 -2.773 -39.843 1.00 69.06 202 PRO A CA 1
ATOM 1578 C C . PRO A 1 202 ? -0.089 -2.033 -41.047 1.00 69.06 20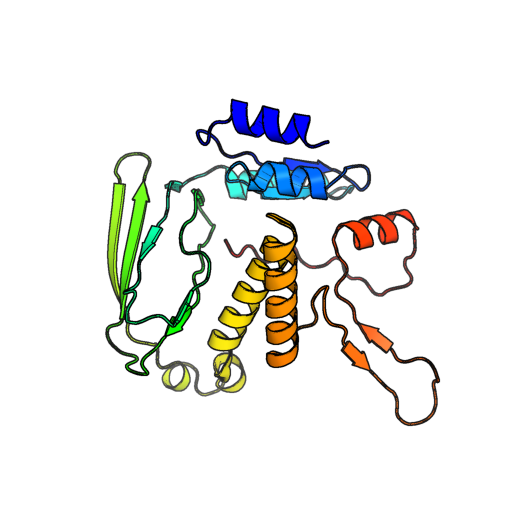2 PRO A C 1
ATOM 1580 O O . PRO A 1 202 ? 0.645 -1.246 -41.612 1.00 69.06 202 PRO A O 1
ATOM 1583 N N . GLU A 1 203 ? -1.348 -2.218 -41.478 1.00 67.81 203 GLU A N 1
ATOM 1584 C CA . GLU A 1 203 ? -1.731 -1.707 -42.822 1.00 67.81 203 GLU A CA 1
ATOM 1585 C C . GLU A 1 203 ? -3.240 -1.418 -43.078 1.00 67.81 203 GLU A C 1
ATOM 1587 O O . GLU A 1 203 ? -3.647 -1.445 -44.232 1.00 67.81 203 GLU A O 1
ATOM 1592 N N . THR A 1 204 ? -4.151 -1.189 -42.110 1.00 60.16 204 THR A N 1
ATOM 1593 C CA . THR A 1 204 ? -5.583 -0.940 -42.504 1.00 60.16 204 THR A CA 1
ATOM 1594 C C . THR A 1 204 ? -6.514 -0.179 -41.540 1.00 60.16 204 THR A C 1
ATOM 1596 O O . THR A 1 204 ? -7.701 -0.077 -41.831 1.00 60.16 204 THR A O 1
ATOM 1599 N N . ASP A 1 205 ? -6.026 0.392 -40.435 1.00 57.25 205 ASP A N 1
ATOM 1600 C CA . ASP A 1 205 ? -6.836 1.208 -39.504 1.00 57.25 205 ASP A CA 1
ATOM 1601 C C . ASP A 1 205 ? -5.972 2.367 -38.975 1.00 57.25 205 ASP A C 1
ATOM 1603 O O . ASP A 1 205 ? -4.953 2.120 -38.332 1.00 57.25 205 ASP A O 1
ATOM 1607 N N . ASP A 1 206 ? -6.367 3.619 -39.233 1.00 59.75 206 ASP A N 1
ATOM 1608 C CA . ASP A 1 206 ? -5.554 4.823 -38.956 1.00 59.75 206 ASP A CA 1
ATOM 1609 C C . ASP A 1 206 ? -5.541 5.268 -37.479 1.00 59.75 206 ASP A C 1
ATOM 1611 O O . ASP A 1 206 ? -4.857 6.228 -37.118 1.00 59.75 206 ASP A O 1
ATOM 1615 N N . SER A 1 207 ? -6.276 4.590 -36.593 1.00 66.62 207 SER A N 1
ATOM 1616 C CA . SER A 1 207 ? -6.289 4.913 -35.163 1.00 66.62 207 SER A CA 1
ATOM 1617 C C . SER A 1 207 ? -5.569 3.837 -34.344 1.00 66.62 207 SER A C 1
ATOM 1619 O O . SER A 1 207 ? -6.058 2.703 -34.288 1.00 66.62 207 SER A O 1
ATOM 1621 N N . PRO A 1 208 ? -4.445 4.162 -33.675 1.00 69.38 208 PRO A N 1
ATOM 1622 C CA . PRO A 1 208 ? -3.784 3.220 -32.783 1.00 69.38 208 PRO A CA 1
ATOM 1623 C C . PRO A 1 208 ? -4.709 2.852 -31.620 1.00 69.38 208 PRO A C 1
ATOM 1625 O O . PRO A 1 208 ? -5.424 3.701 -31.084 1.00 69.38 208 PRO A O 1
ATOM 1628 N N . MET A 1 209 ? -4.679 1.586 -31.206 1.00 76.00 209 MET A N 1
ATOM 1629 C CA . MET A 1 209 ? -5.352 1.177 -29.976 1.00 76.00 209 MET A CA 1
ATOM 1630 C C . MET A 1 209 ? -4.445 1.530 -28.798 1.00 76.00 209 MET A C 1
ATOM 1632 O O . MET A 1 209 ? -3.285 1.120 -28.769 1.00 76.00 209 MET A O 1
ATOM 1636 N N . ILE A 1 210 ? -4.968 2.301 -27.845 1.00 77.00 210 ILE A N 1
ATOM 1637 C CA . ILE A 1 210 ? -4.235 2.767 -26.665 1.00 77.00 210 ILE A CA 1
ATOM 1638 C C . ILE A 1 210 ? -4.837 2.099 -25.429 1.00 77.00 210 ILE A C 1
ATOM 1640 O O . ILE A 1 210 ? -6.052 2.135 -25.234 1.00 77.00 210 ILE A O 1
ATOM 1644 N N . ALA A 1 211 ? -3.989 1.482 -24.610 1.00 80.38 211 ALA A N 1
ATOM 1645 C CA . ALA A 1 211 ? -4.359 0.952 -23.307 1.00 80.38 211 ALA A CA 1
ATOM 1646 C C . ALA A 1 211 ? -3.687 1.781 -22.204 1.00 80.38 211 ALA A C 1
ATOM 1648 O O . ALA A 1 211 ? -2.465 1.737 -22.042 1.00 80.38 211 ALA A O 1
ATOM 1649 N N . ASP A 1 212 ? -4.518 2.501 -21.448 1.00 81.31 212 ASP A N 1
ATOM 1650 C CA . ASP A 1 212 ? -4.121 3.387 -20.352 1.00 81.31 212 ASP A CA 1
ATOM 1651 C C . ASP A 1 212 ? -4.625 2.862 -19.006 1.00 81.31 212 ASP A C 1
ATOM 1653 O O . ASP A 1 212 ? -5.717 2.292 -18.903 1.00 81.31 212 ASP A O 1
ATOM 1657 N N . LYS A 1 213 ? -3.863 3.118 -17.938 1.00 84.44 213 LYS A N 1
ATOM 1658 C CA . LYS A 1 213 ? -4.340 2.919 -16.566 1.00 84.44 213 LYS A CA 1
ATOM 1659 C C . LYS A 1 213 ? -4.944 4.223 -16.042 1.00 84.44 213 LYS A C 1
ATOM 1661 O O . LYS A 1 213 ? -4.216 5.151 -15.702 1.00 84.44 213 LYS A O 1
ATOM 1666 N N . LEU A 1 214 ? -6.274 4.273 -15.946 1.00 82.69 214 LEU A N 1
ATOM 1667 C CA . LEU A 1 214 ? -6.995 5.432 -15.410 1.00 82.69 214 LEU A CA 1
ATOM 1668 C C . LEU A 1 214 ? -6.680 5.668 -13.927 1.00 82.69 214 LEU A C 1
ATOM 1670 O O . LEU A 1 214 ? -6.535 4.725 -13.143 1.00 82.69 214 LEU A O 1
ATOM 1674 N N . THR A 1 215 ? -6.647 6.938 -13.528 1.00 82.50 215 THR A N 1
ATOM 1675 C CA . THR A 1 215 ? -6.713 7.325 -12.117 1.00 82.50 215 THR A CA 1
ATOM 1676 C C . THR A 1 215 ? -8.129 7.142 -11.573 1.00 82.50 215 THR A C 1
ATOM 1678 O O . THR A 1 215 ? -9.104 7.082 -12.324 1.00 82.50 215 THR A O 1
ATOM 1681 N N . GLU A 1 216 ? -8.265 7.102 -10.249 1.00 79.94 216 GLU A N 1
ATOM 1682 C CA . GLU A 1 216 ? -9.577 6.987 -9.601 1.00 79.94 216 GLU A CA 1
ATOM 1683 C C . GLU A 1 216 ? -10.514 8.156 -9.962 1.00 79.94 216 GLU A C 1
ATOM 1685 O O . GLU A 1 216 ? -11.699 7.951 -10.210 1.00 79.94 216 GLU A O 1
ATOM 1690 N N . GLU A 1 217 ? -9.996 9.383 -10.080 1.00 82.44 217 GLU A N 1
ATOM 1691 C CA . GLU A 1 217 ? -10.800 10.537 -10.510 1.00 82.44 217 GLU A CA 1
ATOM 1692 C C . GLU A 1 217 ? -11.279 10.401 -11.960 1.00 82.44 217 GLU A C 1
ATOM 1694 O O . GLU A 1 217 ? -12.449 10.654 -12.256 1.00 82.44 217 GLU A O 1
ATOM 1699 N N . GLN A 1 218 ? -10.388 9.984 -12.866 1.00 83.31 218 GLN A N 1
ATOM 1700 C CA . GLN A 1 218 ? -10.727 9.760 -14.273 1.00 83.31 218 GLN A CA 1
ATOM 1701 C C . GLN A 1 218 ? -11.770 8.652 -14.412 1.00 83.31 218 GLN A C 1
ATOM 1703 O O . GLN A 1 218 ? -12.718 8.784 -15.186 1.00 83.31 218 GLN A O 1
ATOM 1708 N N . ARG A 1 219 ? -11.638 7.590 -13.614 1.00 81.81 219 ARG A N 1
ATOM 1709 C CA . ARG A 1 219 ? -12.617 6.510 -13.547 1.00 81.81 219 ARG A CA 1
ATOM 1710 C C . ARG A 1 219 ? -13.986 7.015 -13.078 1.00 81.81 219 ARG A C 1
ATOM 1712 O O . ARG A 1 219 ? -14.979 6.753 -13.750 1.00 81.81 219 ARG A O 1
ATOM 1719 N N . GLN A 1 220 ? -14.048 7.797 -11.997 1.00 82.19 220 GLN A N 1
ATOM 1720 C CA . GLN A 1 220 ? -15.303 8.390 -11.507 1.00 82.19 220 GLN A CA 1
ATOM 1721 C C . GLN A 1 220 ? -15.975 9.284 -12.553 1.00 82.19 220 GLN A C 1
ATOM 1723 O O . GLN A 1 220 ? -17.199 9.279 -12.689 1.00 82.19 220 GLN A O 1
ATOM 1728 N N . GLN A 1 221 ? -15.188 10.060 -13.301 1.00 82.94 221 GLN A N 1
ATOM 1729 C CA . GLN A 1 221 ? -15.699 10.892 -14.389 1.00 82.94 221 GLN A CA 1
ATOM 1730 C C . GLN A 1 221 ? -16.243 10.047 -15.547 1.00 82.94 221 GLN A C 1
ATOM 1732 O O . GLN A 1 221 ? -17.328 10.341 -16.049 1.00 82.94 221 GLN A O 1
ATOM 1737 N N . ALA A 1 222 ? -15.534 8.985 -15.938 1.00 81.56 222 ALA A N 1
ATOM 1738 C CA . ALA A 1 222 ? -15.964 8.077 -16.999 1.00 81.56 222 ALA A CA 1
ATOM 1739 C C . ALA A 1 222 ? -17.271 7.344 -16.644 1.00 81.56 222 ALA A C 1
ATOM 1741 O O . ALA A 1 222 ? -18.186 7.286 -17.468 1.00 81.56 222 ALA A O 1
ATOM 1742 N N . GLU A 1 223 ? -17.393 6.853 -15.405 1.00 79.81 223 GLU A N 1
ATOM 1743 C CA . GLU A 1 223 ? -18.599 6.178 -14.911 1.00 79.81 223 GLU A CA 1
ATOM 1744 C C . GLU A 1 223 ? -19.799 7.141 -14.836 1.00 79.81 223 GLU A C 1
ATOM 1746 O O . GLU A 1 223 ? -20.895 6.802 -15.283 1.00 79.81 223 GLU A O 1
ATOM 1751 N N . ARG A 1 224 ? -19.597 8.382 -14.364 1.00 79.56 224 ARG A N 1
ATOM 1752 C CA . ARG A 1 224 ? -20.642 9.427 -14.355 1.00 79.56 224 ARG A CA 1
ATOM 1753 C C . ARG A 1 224 ? -21.115 9.831 -15.747 1.00 79.56 224 ARG A C 1
ATOM 1755 O O . ARG A 1 224 ? -22.280 10.176 -15.918 1.00 79.56 224 ARG A O 1
ATOM 1762 N N . ALA A 1 225 ? -20.219 9.815 -16.731 1.00 78.19 225 ALA A N 1
ATOM 1763 C CA . ALA A 1 225 ? -20.542 10.152 -18.112 1.00 78.19 225 ALA A CA 1
ATOM 1764 C C . ALA A 1 225 ? -21.329 9.042 -18.840 1.00 78.19 225 ALA A C 1
ATOM 1766 O O . ALA A 1 225 ? -21.722 9.241 -19.988 1.00 78.19 225 ALA A O 1
ATOM 1767 N N . GLY A 1 226 ? -21.565 7.883 -18.204 1.00 62.34 226 GLY A N 1
ATOM 176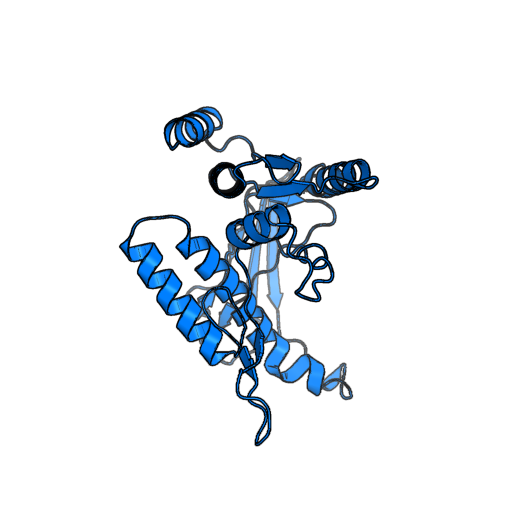8 C CA . GLY A 1 226 ? -22.314 6.764 -18.788 1.00 62.34 226 GLY A CA 1
ATOM 1769 C C . GLY A 1 226 ? -21.621 6.120 -19.992 1.00 62.34 226 GLY A C 1
ATOM 1770 O O . GLY A 1 226 ? -22.275 5.491 -20.824 1.00 62.34 226 GLY A O 1
ATOM 1771 N N . ASN A 1 227 ? -20.305 6.301 -20.122 1.00 50.28 227 ASN A N 1
ATOM 1772 C CA . ASN A 1 227 ? -19.566 5.941 -21.324 1.00 50.28 227 ASN A CA 1
ATOM 1773 C C . ASN A 1 227 ? -19.121 4.466 -21.266 1.00 50.28 227 ASN A C 1
ATOM 1775 O O . ASN A 1 227 ? -17.956 4.157 -21.036 1.00 50.28 227 ASN A O 1
ATOM 1779 N N . TYR A 1 228 ? -20.058 3.538 -21.483 1.00 45.31 228 TYR A N 1
ATOM 1780 C CA . TYR A 1 228 ? -19.825 2.081 -21.505 1.00 45.31 228 TYR A CA 1
ATOM 1781 C C . TYR A 1 228 ? -19.097 1.574 -22.770 1.00 45.31 228 TYR A C 1
ATOM 1783 O O . TYR A 1 228 ? -19.281 0.427 -23.167 1.00 45.31 228 TYR A O 1
ATOM 1791 N N . ASN A 1 229 ? -18.295 2.406 -23.445 1.00 37.81 229 ASN A N 1
ATOM 1792 C CA . ASN A 1 229 ? -17.663 2.029 -24.718 1.00 37.81 229 ASN A CA 1
ATOM 1793 C C . ASN A 1 229 ? -16.213 1.532 -24.592 1.00 37.81 229 ASN A C 1
ATOM 1795 O O . ASN A 1 229 ? -15.524 1.357 -25.592 1.00 37.81 229 ASN A O 1
ATOM 1799 N N . TYR A 1 230 ? -15.756 1.274 -23.371 1.00 44.03 230 TYR A N 1
ATOM 1800 C CA . TYR A 1 230 ? -14.515 0.556 -23.110 1.00 44.03 230 TYR A CA 1
ATOM 1801 C C . TYR A 1 230 ? -14.890 -0.754 -22.428 1.00 44.03 230 TYR A C 1
ATOM 1803 O O . TYR A 1 230 ? -15.679 -0.735 -21.486 1.00 44.03 230 TYR A O 1
ATOM 1811 N N . GLY A 1 231 ? -14.369 -1.881 -22.919 1.00 34.78 231 GLY A N 1
ATOM 1812 C CA . GLY A 1 231 ? -14.599 -3.225 -22.378 1.00 34.78 231 GLY A CA 1
ATOM 1813 C C . GLY A 1 231 ? -14.016 -3.412 -20.975 1.00 34.78 231 GLY A C 1
ATOM 1814 O O . GLY A 1 231 ? -13.131 -4.236 -20.775 1.00 34.78 231 GLY A O 1
ATOM 1815 N N . TYR A 1 232 ? -14.492 -2.630 -20.010 1.00 39.09 232 TYR A N 1
ATOM 1816 C CA . TYR A 1 232 ? -14.130 -2.711 -18.608 1.00 39.09 232 TYR A CA 1
ATOM 1817 C C . TYR A 1 232 ? -14.953 -3.815 -17.952 1.00 39.09 232 TYR A C 1
ATOM 1819 O O . TYR A 1 232 ? -16.106 -3.626 -17.568 1.00 39.09 232 TYR A O 1
ATOM 1827 N N . SER A 1 233 ? -14.329 -4.974 -17.765 1.00 33.97 233 SER A N 1
ATOM 1828 C CA . SER A 1 233 ? -14.597 -5.751 -16.560 1.00 33.97 233 SER A CA 1
ATOM 1829 C C . SER A 1 233 ? -14.227 -4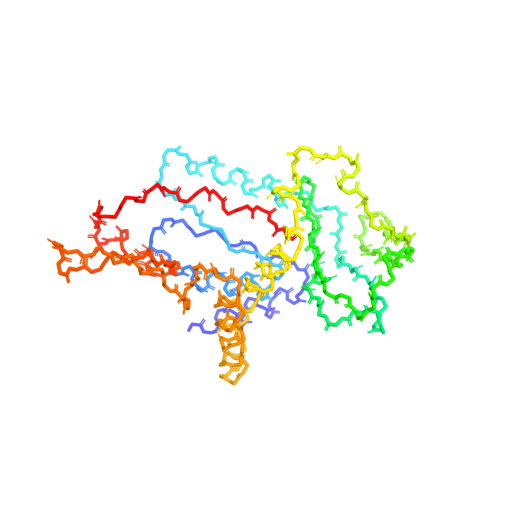.878 -15.363 1.00 33.97 233 SER A C 1
ATOM 1831 O O . SER A 1 233 ? -13.149 -4.272 -15.374 1.00 33.97 233 SER A O 1
ATOM 1833 N N . ALA A 1 234 ? -15.091 -4.804 -14.345 1.00 34.84 234 ALA A N 1
ATOM 1834 C CA . ALA A 1 234 ? -14.708 -4.211 -13.067 1.00 34.84 234 ALA A CA 1
ATOM 1835 C C . ALA A 1 234 ? -13.348 -4.808 -12.673 1.00 34.84 234 ALA A C 1
ATOM 1837 O O . ALA A 1 234 ? -13.208 -6.037 -12.744 1.00 34.84 234 ALA A O 1
ATOM 1838 N N . PRO A 1 235 ? -12.326 -3.990 -12.358 1.00 38.56 235 PRO A N 1
ATOM 1839 C CA . PRO A 1 235 ? -11.065 -4.555 -11.925 1.00 38.56 235 PRO A CA 1
ATOM 1840 C C . PRO A 1 235 ? -11.371 -5.459 -10.726 1.00 38.56 235 PRO A C 1
ATOM 1842 O O . PRO A 1 235 ? -12.186 -5.069 -9.877 1.00 38.56 235 PRO A O 1
ATOM 1845 N N . PRO A 1 236 ? -10.782 -6.667 -10.658 1.00 32.75 236 PRO A N 1
ATOM 1846 C CA . PRO A 1 236 ? -10.844 -7.449 -9.435 1.00 32.75 236 PRO A CA 1
ATOM 1847 C C . PRO A 1 236 ? -10.426 -6.543 -8.277 1.00 32.7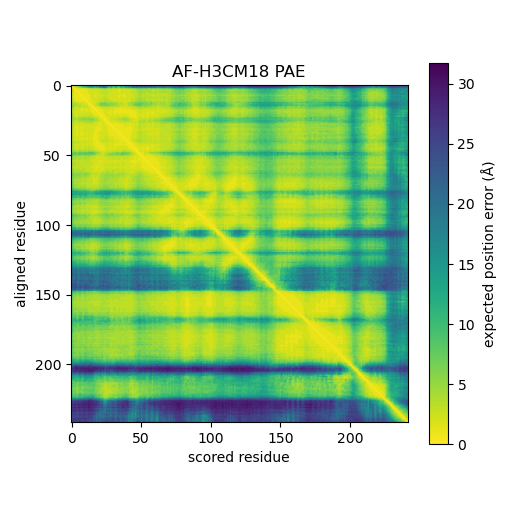5 236 PRO A C 1
ATOM 1849 O O . PRO A 1 236 ? -9.638 -5.608 -8.476 1.00 32.75 236 PRO A O 1
ATOM 1852 N N . ALA A 1 237 ? -11.001 -6.782 -7.093 1.00 34.22 237 ALA A N 1
ATOM 1853 C CA . ALA A 1 237 ? -10.613 -6.062 -5.886 1.00 34.22 237 ALA A CA 1
ATOM 1854 C C . ALA A 1 237 ? -9.081 -5.936 -5.872 1.00 34.22 237 ALA A C 1
ATOM 1856 O O . ALA A 1 237 ? -8.415 -6.932 -6.181 1.00 34.22 237 ALA A O 1
ATOM 1857 N N . PRO A 1 238 ? -8.527 -4.727 -5.633 1.00 35.88 238 PRO A N 1
ATOM 1858 C CA . PRO A 1 238 ? -7.084 -4.558 -5.637 1.00 35.88 238 PRO A CA 1
ATOM 1859 C C . PRO A 1 238 ? -6.513 -5.647 -4.732 1.00 35.88 238 PRO A C 1
ATOM 1861 O O . PRO A 1 238 ? -7.034 -5.808 -3.622 1.00 35.88 238 PRO A O 1
ATOM 1864 N N . PRO A 1 239 ? -5.545 -6.445 -5.216 1.00 30.53 239 PRO A N 1
ATOM 1865 C CA . PRO A 1 239 ? -4.972 -7.482 -4.387 1.00 30.53 239 PRO A CA 1
ATOM 1866 C C . PRO A 1 239 ? -4.477 -6.8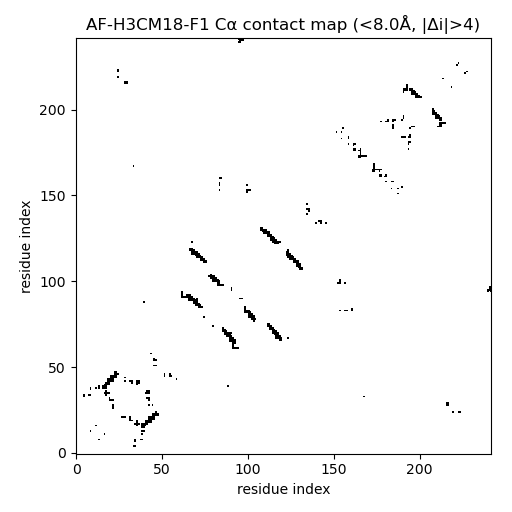11 -3.108 1.00 30.53 239 PRO A C 1
ATOM 1868 O O . PRO A 1 239 ? -3.819 -5.768 -3.154 1.00 30.53 239 PRO A O 1
ATOM 1871 N N . THR A 1 240 ? -4.914 -7.352 -1.978 1.00 35.16 240 THR A N 1
ATOM 1872 C CA . THR A 1 240 ? -4.570 -6.880 -0.642 1.00 35.16 240 THR A CA 1
ATOM 1873 C C . THR A 1 240 ? -3.110 -7.224 -0.390 1.00 35.16 240 THR A C 1
ATOM 1875 O O . THR A 1 240 ? -2.807 -8.246 0.213 1.00 35.16 240 THR A O 1
ATOM 1878 N N . TYR A 1 241 ? -2.207 -6.412 -0.923 1.00 32.16 241 TYR A N 1
ATOM 1879 C CA . TYR A 1 241 ? -0.824 -6.379 -0.476 1.00 32.16 241 TYR A CA 1
ATOM 1880 C C . TYR A 1 241 ? -0.745 -5.221 0.512 1.00 32.16 241 TYR A C 1
ATOM 1882 O O . TYR A 1 241 ? -0.803 -4.060 0.093 1.00 32.16 241 TYR A O 1
ATOM 1890 N N . PHE A 1 242 ? -0.737 -5.546 1.806 1.00 39.72 242 PHE A N 1
ATOM 1891 C CA . PHE A 1 242 ? -0.246 -4.609 2.807 1.00 39.72 242 PHE A CA 1
ATOM 1892 C C . PHE A 1 242 ? 1.276 -4.683 2.836 1.00 39.72 242 PHE A C 1
ATOM 1894 O O . PHE A 1 242 ? 1.843 -5.754 2.521 1.00 39.72 242 PHE A O 1
#

InterPro domains:
  IPR050934 Inter-alpha-trypsin inhibitor heavy chain [PTHR10338] (4-222)

Foldseek 3Di:
DVVVLVVLLVVLVLVDADEAEAEALPDPQLVRQSSRVSRQHGYDYQYDDPCSVVVVVVVCQFVVAWFFAFKAKDFDPQFFDFKFDRTHGTDGDVADADIATDTPDPQQFFGKMWIWTQGPVGTDIDIGTDGDDPVCVVCVVCCVVPVCVSVLVNLVRLLVVLVVQLSDDDPVSNVVSLVVSLVSCVVSVNAAQNDWDWADDDDDDPDTDIDHDDDPNRVSVCVVVVPPPDPDDPPPDDPRHD

Sequence (242 aa):
IPVIQENVKAAIGGQMSLFSLGFGNDVKYPFLDVMSRENNGLARRIYEGSDAALQLQGFYDEVSSPLLLDVDLRYPDNAVDSLTTNQFSQLFNGS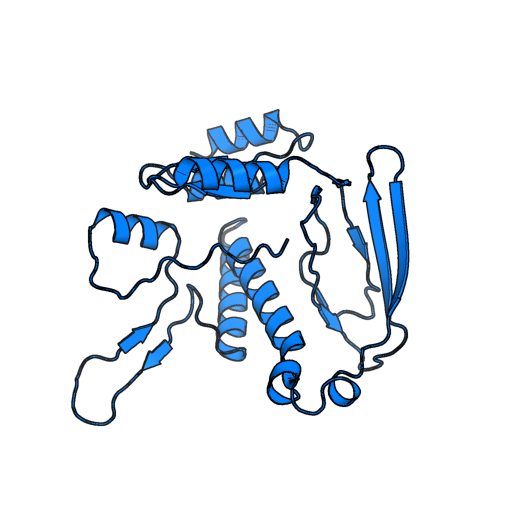EIVVAGRRKDNDIDNFPVQVSGQGQSNDFSEQGRFSALDWSGMYPDDDYIFGDFTERLWAYLTIQQLLDKSKTGDAEEKANASAEALDMSLRYSFVTPLTSMVVTKPETDDSPMIADKLTEEQRQQAERAGNYNYGYSAPPAPPTYF

Secondary structure (DSSP, 8-state):
-HHHHHHHHHHHTTSS---EEEESTTS-HHHHHHHHHTTT--EEEE-SSTTHHHHHHHHHHHHS-EEEEEEEEE--TTTEEEE---EEEEEETT------EEESS---S-EEEEEEEEESSSEEEEEEEEPPP-HHHH-TT-HHHHSSHHHHHHHHHHHHHHHHHTTSS-HHHHHHHHHHHHHHHHHTT---TT-EEEE--SSS-SS-EEEE---HHHHHHHHHTT---S--PPPP------